Protein AF-Q6ZEH1-F1 (afdb_monomer)

Secondary structure (DSSP, 8-state):
-EEE---PPP-HHHHSTTSHHHHHHHHH-SGGGTTS-STT-HHHHHHHSS--HHHHHHHHHHHHHH-TT--GGG--EEES-----TT--S-----HHHHIIIIIHHHHTS--S-EEEESTHHHHHHHHTT-EEEEEESTTSBPPTT---SSEEEEEEE-TT-SSPEEEEEETTB-S---HHHHHHHHHHHHTT-

Radius of gyration: 17.32 Å; Cα contacts (8 Å, |Δi|>4): 267; chains: 1; bounding box: 39×35×44 Å

Organism: Synechocystis sp. (strain ATCC 27184 / PCC 6803 / Kazusa) (NCBI:txid1111708)

Solvent-accessible surface area (backbone atoms only — not comparable to full-atom values): 11365 Å² total; per-residue (Å²): 59,38,36,40,71,50,80,43,77,60,50,57,71,44,70,29,89,83,8,56,53,40,49,51,33,75,76,74,40,72,88,55,51,69,82,56,50,73,62,71,30,64,72,52,33,73,75,61,77,47,69,49,66,67,50,50,50,50,49,55,42,43,19,77,72,76,36,84,86,54,54,72,79,70,59,51,75,47,54,81,41,86,62,45,47,85,82,64,85,66,86,85,85,74,58,46,69,58,47,38,65,75,44,51,53,61,53,46,74,53,92,62,90,50,38,38,30,26,18,66,70,53,57,58,49,42,54,64,63,67,43,48,75,77,49,56,30,19,83,97,52,44,78,47,61,97,56,89,73,80,55,42,41,41,37,35,31,41,47,97,73,40,94,56,55,39,40,35,34,29,36,74,96,40,48,57,80,69,56,76,75,56,42,56,31,50,48,57,54,52,68,76,72,110

Nearest PDB structures (foldseek):
  3zgj-assembly1_A  TM=5.793E-01  e=3.099E-01  Streptomyces coelicolor A3(2)
  8esw-assembly1_S3  TM=3.851E-01  e=1.041E+00  Drosophila melanogaster
  3gfg-assembly6_L  TM=4.743E-01  e=2.541E+00  Bacillus subtilis subsp. subtilis str. 168
  7bwm-assembly1_A  TM=5.379E-01  e=3.726E+00  Mycoplasmoides pneumoniae M129
  3u3x-assembly3_M-2  TM=4.631E-01  e=7.513E+00  Sinorhizobium meliloti 1021

Foldseek 3Di:
DEEAADLAADDCCDPNCPHPPVVVCVVPHPVCVLVQFQQVHPSCCVVPVHGDPQLVLVQVLQCVQVHVPDDSSLDDYHHPPPDHDPPPPDDDDDQLVVCCVPPVLVVLPDDHPAAEYFDDVVVVSCVNVVWDWPAKEFDPGNDQPQDDDHFKMWIWTDDPSHPHIHIYIYGVVGRGDDDDRSSVSVNVVRVVVD

Mean predicted aligned error: 6.44 Å

Sequence (194 aa):
MVLGLNPGVGYPELQSRDGVWANRIRQTSFSKCFDRSPPGDQAWLKLHVKESPYWRSLMSFGQRCCGNNFEFSQILNFELYPWHSSALTSALNCPPSIIDLYVFQPLAEVQTRHIFAFGKPWDKVFQGLGLTEVRRYGDGFQPLPGVSTPGWTVVIFRSALMTVPIIVSWQQGYAGPPGKPRLQALRAIIENEG

pLDDT: mean 83.39, std 9.32, range [55.12, 96.06]

Structure (mmCIF, N/CA/C/O backbone):
data_AF-Q6ZEH1-F1
#
_entry.id   AF-Q6ZEH1-F1
#
loop_
_atom_site.group_PDB
_atom_site.id
_atom_site.type_symbol
_atom_site.label_atom_id
_atom_site.label_alt_id
_atom_site.label_comp_id
_atom_site.label_asym_id
_atom_site.label_entity_id
_atom_site.label_seq_id
_atom_site.pdbx_PDB_ins_code
_atom_site.Cartn_x
_atom_site.Cartn_y
_atom_site.Cartn_z
_atom_site.occupancy
_atom_site.B_iso_or_equiv
_atom_site.auth_seq_id
_atom_site.auth_comp_id
_atom_site.auth_asym_id
_atom_site.auth_atom_id
_atom_site.pdbx_PDB_model_num
ATOM 1 N N . MET A 1 1 ? 3.603 -5.747 4.780 1.00 81.12 1 MET A N 1
ATOM 2 C CA . MET A 1 1 ? 3.040 -5.750 3.415 1.00 81.12 1 MET A CA 1
ATOM 3 C C . MET A 1 1 ? 2.363 -4.414 3.132 1.00 81.12 1 MET A C 1
ATOM 5 O O . MET A 1 1 ? 1.780 -3.838 4.049 1.00 81.12 1 MET A O 1
ATOM 9 N N . VAL A 1 2 ? 2.463 -3.910 1.901 1.00 82.56 2 VAL A N 1
ATOM 10 C CA . VAL A 1 2 ? 1.825 -2.665 1.450 1.00 82.56 2 VAL A CA 1
ATOM 11 C C . VAL A 1 2 ? 0.997 -2.936 0.195 1.00 82.56 2 VAL A C 1
ATOM 13 O O . VAL A 1 2 ? 1.442 -3.640 -0.703 1.00 82.56 2 VAL A O 1
ATOM 16 N N . LEU A 1 3 ? -0.201 -2.368 0.140 1.00 79.81 3 LEU A N 1
ATOM 17 C CA . LEU A 1 3 ? -1.123 -2.431 -0.980 1.00 79.81 3 LEU A CA 1
ATOM 18 C C . LEU A 1 3 ? -1.252 -1.013 -1.554 1.00 79.81 3 LEU A C 1
ATOM 20 O O . LEU A 1 3 ? -1.775 -0.096 -0.914 1.00 79.81 3 LEU A O 1
ATOM 24 N N . GLY A 1 4 ? -0.671 -0.806 -2.731 1.00 74.50 4 GLY A N 1
ATOM 25 C CA . GLY A 1 4 ? -0.513 0.486 -3.385 1.00 74.50 4 GLY A CA 1
ATOM 26 C C . GLY A 1 4 ? -1.532 0.743 -4.492 1.00 74.50 4 GLY A C 1
ATOM 27 O O . GLY A 1 4 ? -2.106 -0.172 -5.079 1.00 74.50 4 GLY A O 1
ATOM 28 N N . LEU A 1 5 ? -1.726 2.022 -4.804 1.00 69.00 5 LEU A N 1
ATOM 29 C CA . LEU A 1 5 ? -2.461 2.491 -5.975 1.00 69.00 5 LEU A CA 1
ATOM 30 C C . LEU A 1 5 ? -1.465 3.235 -6.854 1.00 69.00 5 LEU A C 1
ATOM 32 O O . LEU A 1 5 ? -1.189 4.405 -6.600 1.00 69.00 5 LEU A O 1
ATOM 36 N N . ASN A 1 6 ? -0.869 2.565 -7.835 1.00 61.44 6 ASN A N 1
ATOM 37 C CA . ASN A 1 6 ? 0.137 3.199 -8.682 1.00 61.44 6 ASN A CA 1
ATOM 38 C C . ASN A 1 6 ? -0.297 3.255 -10.153 1.00 61.44 6 ASN A C 1
ATOM 40 O O . ASN A 1 6 ? 0.278 2.570 -10.996 1.00 61.44 6 ASN A O 1
ATOM 44 N N . PRO A 1 7 ? -1.264 4.116 -10.517 1.00 55.47 7 PRO A N 1
ATOM 45 C CA . PRO A 1 7 ? -1.402 4.539 -11.902 1.00 55.47 7 PRO A CA 1
ATOM 46 C C . PRO A 1 7 ? -0.264 5.524 -12.229 1.00 55.47 7 PRO A C 1
ATOM 48 O O . PRO A 1 7 ? -0.451 6.736 -12.296 1.00 55.47 7 PRO A O 1
ATOM 51 N N . GLY A 1 8 ? 0.957 5.004 -12.337 1.00 62.84 8 GLY A N 1
ATOM 52 C CA . GLY A 1 8 ? 2.117 5.740 -12.828 1.00 62.84 8 GLY A CA 1
ATOM 53 C C . GLY A 1 8 ? 2.147 5.828 -14.355 1.00 62.84 8 GLY A C 1
ATOM 54 O O . GLY A 1 8 ? 1.420 5.121 -15.056 1.00 62.84 8 GLY A O 1
ATOM 55 N N . VAL A 1 9 ? 3.025 6.687 -14.875 1.00 71.94 9 VAL A N 1
ATOM 56 C CA . VAL A 1 9 ? 3.433 6.642 -16.286 1.00 71.94 9 VAL A CA 1
ATOM 57 C C . VAL A 1 9 ? 4.318 5.419 -16.483 1.00 71.94 9 VAL A C 1
ATOM 59 O O . VAL A 1 9 ? 5.223 5.173 -15.684 1.00 71.94 9 VAL A O 1
ATOM 62 N N . GLY A 1 10 ? 4.035 4.653 -17.534 1.00 74.81 10 GLY A N 1
ATOM 63 C CA . GLY A 1 10 ? 4.844 3.498 -17.887 1.00 74.81 10 GLY A CA 1
ATOM 64 C C . GLY A 1 10 ? 6.118 3.966 -18.570 1.00 74.81 10 GLY A C 1
ATOM 65 O O . GLY A 1 10 ? 6.053 4.856 -19.415 1.00 74.81 10 GLY A O 1
ATOM 66 N N . TYR A 1 11 ? 7.256 3.369 -18.228 1.00 82.00 11 TYR A N 1
ATOM 67 C CA . TYR A 1 11 ? 8.545 3.662 -18.861 1.00 82.00 11 TYR A CA 1
ATOM 68 C C . TYR A 1 11 ? 8.963 2.461 -19.707 1.00 82.00 11 TYR A C 1
ATOM 70 O O . TYR A 1 11 ? 9.475 1.488 -19.143 1.00 82.00 11 TYR A O 1
ATOM 78 N N . PRO A 1 12 ? 8.715 2.463 -21.032 1.00 84.94 12 PRO A N 1
ATOM 79 C CA . PRO A 1 12 ? 8.980 1.309 -21.889 1.00 84.94 12 PRO A CA 1
ATOM 80 C C . PRO A 1 12 ? 10.423 0.798 -21.797 1.00 84.94 12 PRO A C 1
ATOM 82 O O . PRO A 1 12 ? 10.643 -0.413 -21.815 1.00 84.94 12 PRO A O 1
ATOM 85 N N . GLU A 1 13 ? 11.393 1.692 -21.615 1.00 87.75 13 GLU A N 1
ATOM 86 C CA . GLU A 1 13 ? 12.815 1.378 -21.445 1.00 87.75 13 GLU A CA 1
ATOM 87 C C . GLU A 1 13 ? 13.063 0.465 -20.235 1.00 87.75 13 GLU A C 1
ATOM 89 O O . GLU A 1 13 ? 13.964 -0.376 -20.247 1.00 87.75 13 GLU A O 1
ATOM 94 N N . LEU A 1 14 ? 12.245 0.601 -19.190 1.00 85.19 14 LEU A N 1
ATOM 95 C CA . LEU A 1 14 ? 12.343 -0.179 -17.959 1.00 85.19 14 LEU A CA 1
ATOM 96 C C . LEU A 1 14 ? 11.380 -1.374 -17.962 1.00 85.19 14 LEU A C 1
ATOM 98 O O . LEU A 1 14 ? 11.799 -2.499 -17.687 1.00 85.19 14 LEU A O 1
ATOM 102 N N . GLN A 1 15 ? 10.107 -1.124 -18.279 1.00 82.94 15 GLN A N 1
ATOM 103 C CA . GLN A 1 15 ? 8.960 -1.987 -17.972 1.00 82.94 15 GLN A CA 1
ATOM 104 C C . GLN A 1 15 ? 8.404 -2.774 -19.163 1.00 82.94 15 GLN A C 1
ATOM 106 O O . GLN A 1 15 ? 7.590 -3.672 -18.954 1.00 82.94 15 GLN A O 1
ATOM 111 N N . SER A 1 16 ? 8.787 -2.452 -20.404 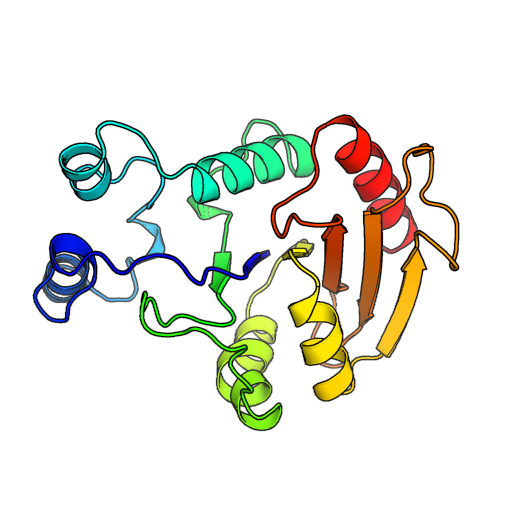1.00 85.00 16 SER A N 1
ATOM 112 C CA . SER A 1 16 ? 8.281 -3.201 -21.562 1.00 85.00 16 SER A CA 1
ATOM 113 C C . SER A 1 16 ? 8.754 -4.659 -21.537 1.00 85.00 16 SER A C 1
ATOM 115 O O . SER A 1 16 ? 9.686 -5.022 -20.815 1.00 85.00 16 SER A O 1
ATOM 117 N N . ARG A 1 17 ? 8.140 -5.504 -22.377 1.00 85.81 17 ARG A N 1
ATOM 118 C CA . ARG A 1 17 ? 8.521 -6.918 -22.543 1.00 85.81 17 ARG A CA 1
ATOM 119 C C . ARG A 1 17 ? 10.013 -7.106 -22.832 1.00 85.81 17 ARG A C 1
ATOM 121 O O . ARG A 1 17 ? 10.561 -8.145 -22.468 1.00 85.81 17 ARG A O 1
ATOM 128 N N . ASP A 1 18 ? 10.646 -6.111 -23.447 1.00 91.00 18 ASP A N 1
A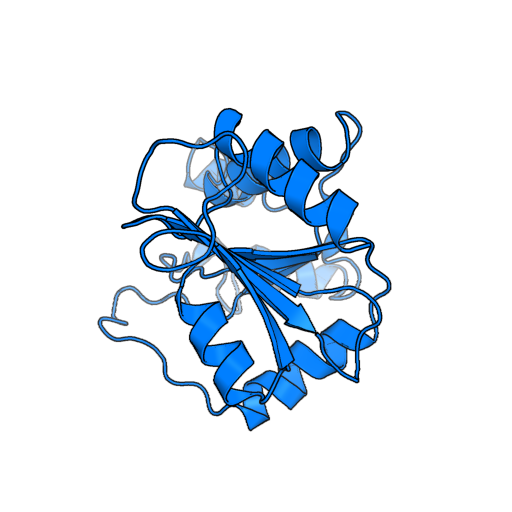TOM 129 C CA . ASP A 1 18 ? 12.068 -6.101 -23.797 1.00 91.00 18 ASP A CA 1
ATOM 130 C C . ASP A 1 18 ? 12.860 -5.013 -23.064 1.00 91.00 18 ASP A C 1
ATOM 132 O O . ASP A 1 18 ? 14.027 -4.767 -23.367 1.00 91.00 18 ASP A O 1
ATOM 136 N N . GLY A 1 19 ? 12.241 -4.400 -22.055 1.00 87.75 19 GLY A N 1
ATOM 137 C CA . GLY A 1 19 ? 12.853 -3.413 -21.184 1.00 87.75 19 GLY A CA 1
ATOM 138 C C . GLY A 1 19 ? 13.875 -4.024 -20.229 1.00 87.75 19 GLY A C 1
ATOM 139 O O . GLY A 1 19 ? 13.996 -5.246 -20.066 1.00 87.75 19 GLY A O 1
ATOM 140 N N . VAL A 1 20 ? 14.623 -3.148 -19.558 1.00 89.81 20 VAL A N 1
ATOM 141 C CA . VAL A 1 20 ? 15.725 -3.530 -18.665 1.00 89.81 20 VAL A CA 1
ATOM 142 C C . VAL A 1 20 ? 15.276 -4.525 -17.592 1.00 89.81 20 VAL A C 1
ATOM 144 O O . VAL A 1 20 ? 15.984 -5.498 -17.322 1.00 89.81 20 VAL A O 1
ATOM 147 N N . TRP A 1 21 ? 14.105 -4.330 -16.984 1.00 86.50 21 TRP A N 1
ATOM 148 C CA . TRP A 1 21 ? 13.642 -5.198 -15.901 1.00 86.50 21 TRP A CA 1
ATOM 149 C C . TRP A 1 21 ? 13.181 -6.566 -16.397 1.00 86.50 21 TRP A C 1
ATOM 151 O O . TRP A 1 21 ? 13.550 -7.576 -15.794 1.00 86.50 21 TRP A O 1
ATOM 161 N N . ALA A 1 22 ? 12.469 -6.624 -17.525 1.00 87.62 22 ALA A N 1
ATOM 162 C CA . ALA A 1 22 ? 12.076 -7.887 -18.144 1.00 87.62 22 ALA A CA 1
ATOM 163 C C . ALA A 1 22 ? 13.304 -8.715 -18.563 1.00 87.62 22 ALA A C 1
ATOM 165 O O . ALA A 1 22 ? 13.386 -9.906 -18.253 1.00 87.62 22 ALA A O 1
ATOM 166 N N . ASN A 1 23 ? 14.313 -8.080 -19.171 1.00 89.06 23 ASN A N 1
ATOM 167 C CA . ASN A 1 23 ? 15.578 -8.736 -19.518 1.00 89.06 23 ASN A CA 1
ATOM 168 C C . ASN A 1 23 ? 16.315 -9.281 -18.290 1.00 89.06 23 ASN A C 1
ATOM 170 O O . ASN A 1 23 ? 16.779 -10.420 -18.308 1.00 89.06 23 ASN A O 1
ATOM 174 N N . ARG A 1 24 ? 16.368 -8.519 -17.192 1.00 86.94 24 ARG A N 1
ATOM 175 C CA . ARG A 1 24 ? 16.969 -8.995 -15.936 1.00 86.94 24 ARG A CA 1
ATOM 176 C C . ARG A 1 24 ? 16.237 -10.211 -15.369 1.00 86.94 24 ARG A C 1
ATOM 178 O O . ARG A 1 24 ? 16.895 -11.124 -14.876 1.00 86.94 24 ARG A O 1
ATOM 185 N N . ILE A 1 25 ? 14.900 -10.247 -15.429 1.00 85.81 25 ILE A N 1
ATOM 186 C CA . ILE A 1 25 ? 14.113 -11.427 -15.021 1.00 85.81 25 ILE A CA 1
ATOM 187 C C . ILE A 1 25 ? 14.504 -12.638 -15.868 1.00 85.81 25 ILE A C 1
ATOM 189 O O . ILE A 1 25 ? 14.801 -13.681 -15.292 1.00 85.81 25 ILE A O 1
ATOM 193 N N . ARG A 1 26 ? 14.585 -12.482 -17.197 1.00 87.50 26 ARG A N 1
ATOM 194 C CA . ARG A 1 26 ? 15.000 -13.558 -18.113 1.00 87.50 26 ARG A CA 1
ATOM 195 C C . ARG A 1 26 ? 16.398 -14.105 -17.810 1.00 87.50 26 ARG A C 1
ATOM 197 O O . ARG A 1 26 ? 16.615 -15.301 -17.937 1.00 87.50 26 ARG A O 1
ATOM 204 N N . GLN A 1 27 ? 17.331 -13.244 -17.405 1.00 89.56 27 GLN A N 1
ATOM 205 C CA . GLN A 1 27 ? 18.724 -13.622 -17.137 1.00 89.56 27 GLN A CA 1
ATOM 206 C C . GLN A 1 27 ? 18.954 -14.255 -15.759 1.00 89.56 27 GLN A C 1
ATOM 208 O O . GLN A 1 27 ? 19.981 -14.895 -15.555 1.00 89.56 27 GLN A O 1
ATOM 213 N N . THR A 1 28 ? 18.055 -14.041 -14.796 1.00 85.69 28 THR A N 1
ATOM 214 C CA . THR A 1 28 ? 18.276 -14.453 -13.400 1.00 85.69 28 THR A CA 1
ATOM 215 C C . THR A 1 28 ? 17.241 -15.464 -12.924 1.00 85.69 28 THR A C 1
ATOM 217 O O . THR A 1 28 ? 17.591 -16.606 -12.657 1.00 85.69 28 THR A O 1
ATOM 220 N N . SER A 1 29 ? 15.992 -15.032 -12.766 1.00 80.69 29 SER A N 1
ATOM 221 C CA . SER A 1 29 ? 14.779 -15.801 -12.444 1.00 80.69 29 SER A CA 1
ATOM 222 C C . SER A 1 29 ? 13.706 -14.804 -11.995 1.00 80.69 29 SER A C 1
ATOM 224 O O . SER A 1 29 ? 14.034 -13.706 -11.543 1.00 80.69 29 SER A O 1
ATOM 226 N N . PHE A 1 30 ? 12.427 -15.172 -12.030 1.00 75.06 30 PHE A N 1
ATOM 227 C CA . PHE A 1 30 ? 11.384 -14.402 -11.345 1.00 75.06 30 PHE A CA 1
ATOM 228 C C . PHE A 1 30 ? 11.537 -14.439 -9.813 1.00 75.06 30 PHE A C 1
ATOM 230 O O . PHE A 1 30 ? 11.315 -13.428 -9.159 1.00 75.06 30 PHE A O 1
ATOM 237 N N . SER A 1 31 ? 12.014 -15.551 -9.239 1.00 73.75 31 SER A N 1
ATOM 238 C CA . SER A 1 31 ? 12.154 -15.726 -7.780 1.00 73.75 31 SER A CA 1
ATOM 239 C C . SER A 1 31 ? 13.145 -14.762 -7.119 1.00 73.75 31 SER A C 1
ATOM 241 O O . SER A 1 31 ? 13.046 -14.493 -5.928 1.00 73.75 31 SER A O 1
ATOM 243 N N . LYS A 1 32 ? 14.073 -14.189 -7.894 1.00 74.75 32 LYS A N 1
ATOM 244 C CA . LYS A 1 32 ? 15.028 -13.169 -7.432 1.00 74.75 32 LYS A CA 1
ATOM 245 C C . LYS A 1 32 ? 14.468 -11.747 -7.522 1.00 74.75 32 LYS A C 1
ATOM 247 O O . LYS A 1 32 ? 15.221 -10.798 -7.737 1.00 74.75 32 LYS A O 1
ATOM 252 N N . CYS A 1 33 ? 13.149 -11.573 -7.572 1.00 64.25 33 CYS A N 1
ATOM 253 C CA . CYS A 1 33 ? 12.538 -10.250 -7.720 1.00 64.25 33 CYS A CA 1
ATOM 254 C C . CYS A 1 33 ? 12.814 -9.358 -6.499 1.00 64.25 33 CYS A C 1
ATOM 256 O O . CYS A 1 33 ? 12.995 -8.159 -6.671 1.00 64.25 33 CYS A O 1
ATOM 258 N N . PHE A 1 34 ? 12.964 -9.946 -5.308 1.00 60.34 34 PHE A N 1
ATOM 259 C CA . PHE A 1 34 ? 13.298 -9.237 -4.067 1.00 60.34 34 PHE A CA 1
ATOM 260 C C . PHE A 1 34 ? 14.755 -8.762 -3.983 1.00 60.34 34 PHE A C 1
ATOM 262 O O . PHE A 1 34 ? 15.028 -7.767 -3.317 1.00 60.34 34 PHE A O 1
ATOM 269 N N . ASP A 1 35 ? 15.671 -9.393 -4.725 1.00 65.19 35 ASP A N 1
ATOM 270 C CA . ASP A 1 35 ? 17.071 -8.947 -4.842 1.00 65.19 35 ASP A CA 1
ATOM 271 C C . ASP A 1 35 ? 17.196 -7.649 -5.666 1.00 65.19 35 ASP A C 1
ATOM 273 O O . ASP A 1 35 ? 18.271 -7.061 -5.789 1.00 65.19 35 ASP A O 1
ATOM 277 N N . ARG A 1 36 ? 16.095 -7.209 -6.287 1.00 66.38 36 ARG A N 1
ATOM 278 C CA . ARG A 1 36 ? 16.020 -6.044 -7.167 1.00 66.38 36 ARG A CA 1
ATOM 279 C C . ARG A 1 36 ? 15.127 -5.000 -6.524 1.00 66.38 36 ARG A C 1
ATOM 281 O O . ARG A 1 36 ? 13.909 -5.041 -6.638 1.00 66.38 36 ARG A O 1
ATOM 288 N N . SER A 1 37 ? 15.759 -4.051 -5.852 1.00 60.62 37 SER A N 1
ATOM 289 C CA . SER A 1 37 ? 15.081 -2.936 -5.201 1.00 60.62 37 SER A CA 1
ATOM 290 C C . SER A 1 37 ? 14.833 -1.790 -6.192 1.00 60.62 37 SER A C 1
ATOM 292 O O . SER A 1 37 ? 15.801 -1.222 -6.704 1.00 60.62 37 SER A O 1
ATOM 294 N N . PRO A 1 38 ? 13.575 -1.388 -6.463 1.00 63.16 38 PRO A N 1
ATOM 295 C CA . PRO A 1 38 ? 13.273 -0.159 -7.190 1.00 63.16 38 PRO A CA 1
ATOM 296 C C . PRO A 1 38 ? 13.833 1.121 -6.537 1.00 63.16 38 PRO A C 1
ATOM 298 O O . PRO A 1 38 ? 14.306 1.988 -7.280 1.00 63.16 38 PRO A O 1
ATOM 301 N N . PRO A 1 39 ? 13.839 1.307 -5.195 1.00 61.09 39 PRO A N 1
ATOM 302 C CA . PRO A 1 39 ? 14.628 2.375 -4.597 1.00 61.09 39 PRO A CA 1
ATOM 303 C C . PRO A 1 39 ? 16.114 2.055 -4.771 1.00 61.09 39 PRO A C 1
ATOM 305 O O . PRO A 1 39 ? 16.628 1.082 -4.221 1.00 61.09 39 PRO A O 1
ATOM 308 N N . GLY A 1 40 ? 16.777 2.876 -5.585 1.00 63.81 40 GLY A N 1
ATOM 309 C CA . GLY A 1 40 ? 18.195 2.738 -5.914 1.00 63.81 40 GLY A CA 1
ATOM 310 C C . GLY A 1 40 ? 18.495 1.939 -7.185 1.00 63.81 40 GLY A C 1
ATOM 311 O O . GLY A 1 40 ? 19.672 1.741 -7.488 1.00 63.81 40 GLY A O 1
ATOM 312 N N . ASP A 1 41 ? 17.488 1.506 -7.958 1.00 79.50 41 ASP A N 1
ATOM 313 C CA . ASP A 1 41 ? 17.755 0.828 -9.231 1.00 79.50 41 ASP A CA 1
ATOM 314 C C . ASP A 1 41 ? 18.549 1.754 -10.161 1.00 79.50 41 ASP A C 1
ATOM 316 O O . ASP A 1 41 ? 18.094 2.832 -10.547 1.00 79.50 41 ASP A O 1
ATOM 320 N N . GLN A 1 42 ? 19.741 1.314 -10.557 1.00 83.94 42 GLN A N 1
ATOM 321 C CA . GLN A 1 42 ? 20.620 2.073 -11.442 1.00 83.94 42 GLN A CA 1
ATOM 322 C C . GLN A 1 42 ? 19.959 2.416 -12.782 1.00 83.94 42 GLN A C 1
ATOM 324 O O . GLN A 1 42 ? 20.240 3.467 -13.348 1.00 83.94 42 GLN A O 1
ATOM 329 N N . ALA A 1 43 ? 19.066 1.569 -13.298 1.00 86.31 43 ALA A N 1
ATOM 330 C CA . ALA A 1 43 ? 18.315 1.867 -14.516 1.00 86.31 43 ALA A CA 1
ATOM 331 C C . ALA A 1 43 ? 17.307 3.003 -14.297 1.00 86.31 43 ALA A C 1
ATOM 333 O O . ALA A 1 43 ? 17.190 3.883 -15.146 1.00 86.31 43 ALA A O 1
ATOM 334 N N . TRP A 1 44 ? 16.650 3.038 -13.134 1.00 85.38 44 TRP A N 1
ATOM 335 C CA . TRP A 1 44 ? 15.780 4.149 -12.753 1.00 85.38 44 TRP A CA 1
ATOM 336 C C . TRP A 1 44 ? 16.575 5.446 -12.578 1.00 85.38 44 TRP A C 1
ATOM 338 O O . TRP A 1 44 ? 16.200 6.484 -13.118 1.00 85.38 44 TRP A O 1
ATOM 348 N N . LEU A 1 45 ? 17.691 5.398 -11.844 1.00 86.06 45 LEU A N 1
ATOM 349 C CA . LEU A 1 45 ? 18.534 6.571 -11.592 1.00 86.06 45 LEU A CA 1
ATOM 350 C C . LEU A 1 45 ? 19.123 7.146 -12.881 1.00 86.06 45 LEU A C 1
ATOM 352 O O . LEU A 1 45 ? 19.166 8.363 -13.029 1.00 86.06 45 LEU A O 1
ATOM 356 N N . LYS A 1 46 ? 19.507 6.294 -13.837 1.00 87.75 46 LYS A N 1
ATOM 357 C CA . LYS A 1 46 ? 19.949 6.735 -15.167 1.00 87.75 46 LYS A CA 1
ATOM 358 C C . LYS A 1 46 ? 18.859 7.491 -15.928 1.00 87.75 46 LYS A C 1
ATOM 360 O O . LYS A 1 46 ? 19.178 8.452 -16.615 1.00 87.75 46 LYS A O 1
ATOM 365 N N . LEU A 1 47 ? 17.598 7.074 -15.799 1.00 86.06 47 LEU A N 1
ATOM 366 C CA . LEU A 1 47 ? 16.476 7.700 -16.501 1.00 86.06 47 LEU A CA 1
ATOM 367 C C . LEU A 1 47 ? 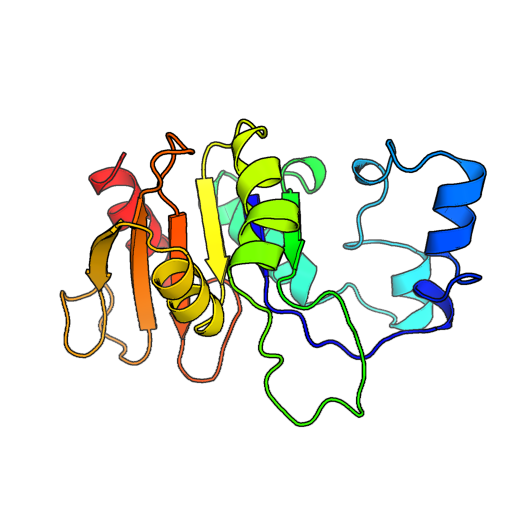15.976 8.980 -15.809 1.00 86.06 47 LEU A C 1
ATOM 369 O O . LEU A 1 47 ? 15.582 9.932 -16.475 1.00 86.06 47 LEU A O 1
ATOM 373 N N . HIS A 1 48 ? 15.986 9.017 -14.474 1.00 83.38 48 HIS A N 1
ATOM 374 C CA . HIS A 1 48 ? 15.303 10.059 -13.697 1.00 83.38 48 HIS A CA 1
ATOM 375 C C . HIS A 1 48 ? 16.214 10.943 -12.841 1.00 83.38 48 HIS A C 1
ATOM 377 O O . HIS A 1 48 ? 15.718 11.899 -12.243 1.00 83.38 48 HIS A O 1
ATOM 383 N N . VAL A 1 49 ? 17.510 10.629 -12.729 1.00 85.81 49 VAL A N 1
ATOM 384 C CA . VAL A 1 49 ? 18.529 11.342 -11.919 1.00 85.81 49 VAL A CA 1
ATOM 385 C C . VAL A 1 49 ? 18.262 11.315 -10.400 1.00 85.81 49 VAL A C 1
ATOM 387 O O . VAL A 1 49 ? 19.104 11.695 -9.593 1.00 85.81 49 VAL A O 1
ATOM 390 N N . LYS A 1 50 ? 17.098 10.820 -9.973 1.00 85.06 50 LYS A N 1
ATOM 391 C CA . LYS A 1 50 ? 16.668 10.725 -8.577 1.00 85.06 50 LYS A CA 1
ATOM 392 C C . LYS A 1 50 ? 15.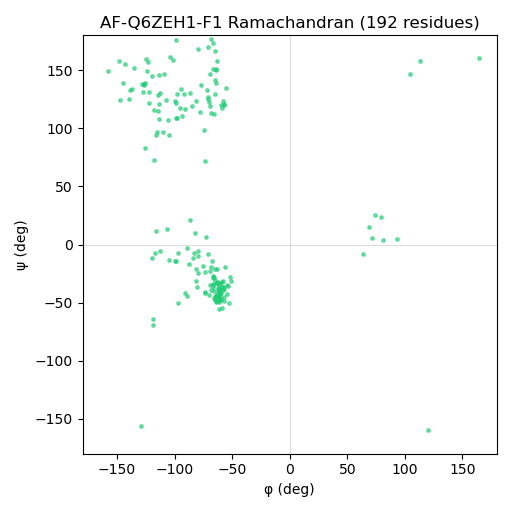886 9.445 -8.337 1.00 85.06 50 LYS A C 1
ATOM 394 O O . LYS A 1 50 ? 15.253 8.908 -9.244 1.00 85.06 50 LYS A O 1
ATOM 399 N N . GLU A 1 51 ? 15.873 8.989 -7.091 1.00 82.69 51 GLU A N 1
ATOM 400 C CA . GLU A 1 51 ? 15.103 7.808 -6.698 1.00 82.69 51 GLU A CA 1
ATOM 401 C C . GLU A 1 51 ? 13.594 8.016 -6.878 1.00 82.69 51 GLU A C 1
ATOM 403 O O . GLU A 1 51 ? 13.088 9.146 -6.823 1.00 82.69 51 GLU A O 1
ATOM 408 N N . SER A 1 52 ? 12.865 6.905 -6.992 1.00 81.25 52 SER A N 1
ATOM 409 C CA . SER A 1 52 ? 11.404 6.903 -7.013 1.00 81.25 52 SER A CA 1
ATOM 410 C C . SER A 1 52 ? 10.832 7.524 -5.726 1.00 81.25 52 SER A C 1
ATOM 412 O O . SER A 1 52 ? 11.041 6.982 -4.634 1.00 81.25 52 SER A O 1
ATOM 414 N N . PRO A 1 53 ? 10.081 8.642 -5.814 1.00 81.50 53 PRO A N 1
ATOM 415 C CA . PRO A 1 53 ? 9.466 9.271 -4.644 1.00 81.50 53 PRO A CA 1
ATOM 416 C C . PRO A 1 53 ? 8.484 8.347 -3.918 1.00 81.50 53 PRO A C 1
ATOM 418 O O . PRO A 1 53 ? 8.383 8.399 -2.693 1.00 81.50 53 PRO A O 1
ATOM 421 N N . TYR A 1 54 ? 7.793 7.486 -4.669 1.00 81.44 54 TYR A N 1
ATOM 422 C CA . TYR A 1 54 ? 6.864 6.496 -4.133 1.00 81.44 54 TYR A CA 1
ATOM 423 C C . TYR A 1 54 ? 7.582 5.516 -3.200 1.00 81.44 54 TYR A C 1
ATOM 425 O O . TYR A 1 54 ? 7.250 5.421 -2.017 1.00 81.44 54 TYR A O 1
ATOM 433 N N . TRP A 1 55 ? 8.638 4.869 -3.694 1.00 84.44 55 TRP A N 1
ATOM 434 C CA . TRP A 1 55 ? 9.407 3.909 -2.907 1.00 84.44 55 TRP A CA 1
ATOM 435 C C . TRP A 1 55 ? 10.152 4.556 -1.743 1.00 84.44 55 TRP A C 1
ATOM 437 O O . TRP A 1 55 ? 10.182 3.989 -0.652 1.00 84.44 55 TRP A O 1
ATOM 447 N N . ARG A 1 56 ? 10.667 5.780 -1.918 1.00 86.62 56 ARG A N 1
ATOM 448 C CA . ARG A 1 56 ? 11.252 6.551 -0.811 1.00 86.62 56 ARG A CA 1
ATOM 449 C C . ARG A 1 56 ? 10.234 6.809 0.299 1.00 86.62 56 ARG A C 1
ATOM 451 O O . ARG A 1 56 ? 10.568 6.697 1.477 1.00 86.62 56 ARG A O 1
ATOM 458 N N . SER A 1 57 ? 8.995 7.136 -0.066 1.00 87.56 57 SER A N 1
ATOM 459 C CA . SER A 1 57 ? 7.904 7.341 0.889 1.00 87.56 57 SER A CA 1
ATOM 460 C C . SER A 1 57 ? 7.576 6.055 1.654 1.00 87.56 57 SER A C 1
ATOM 462 O O . SER A 1 57 ? 7.477 6.094 2.882 1.00 87.56 57 SER A O 1
ATOM 464 N N . LEU A 1 58 ? 7.493 4.912 0.960 1.00 88.94 58 LEU A N 1
ATOM 465 C CA . LEU A 1 58 ? 7.262 3.602 1.581 1.00 88.94 58 LEU A CA 1
ATOM 466 C C . LEU A 1 58 ? 8.399 3.170 2.511 1.00 88.94 58 LEU A C 1
ATOM 468 O O . LEU A 1 58 ? 8.121 2.752 3.630 1.00 88.94 58 LEU A O 1
ATOM 472 N N . MET A 1 59 ? 9.659 3.329 2.097 1.00 88.94 59 MET A N 1
ATOM 473 C CA . MET A 1 59 ? 10.823 3.063 2.951 1.00 88.94 59 MET A CA 1
ATOM 474 C C . MET A 1 59 ? 10.817 3.946 4.190 1.00 88.94 59 MET A C 1
ATOM 476 O O . MET A 1 59 ? 10.942 3.458 5.310 1.00 88.94 59 MET A O 1
ATOM 480 N N . SER A 1 60 ? 10.587 5.246 3.997 1.00 89.94 60 SER A N 1
ATOM 481 C CA . SER A 1 60 ? 10.513 6.184 5.111 1.00 89.94 60 SER A CA 1
ATOM 482 C C . SER A 1 60 ? 9.370 5.818 6.059 1.00 89.94 60 SER A C 1
ATOM 484 O O . SER A 1 60 ? 9.526 5.938 7.266 1.00 89.94 60 SER A O 1
ATOM 486 N N . PHE A 1 61 ? 8.215 5.385 5.543 1.00 91.69 61 PHE A N 1
ATOM 487 C CA . PHE A 1 61 ? 7.108 4.886 6.360 1.00 91.69 61 PHE A CA 1
ATOM 488 C C . PHE A 1 61 ? 7.492 3.609 7.114 1.00 91.69 61 PHE A C 1
ATOM 490 O O . PHE A 1 61 ? 7.318 3.570 8.328 1.00 91.69 61 PHE A O 1
ATOM 497 N N . GLY A 1 62 ? 8.060 2.614 6.431 1.00 90.38 62 GLY A N 1
ATOM 498 C CA . GLY A 1 62 ? 8.497 1.351 7.022 1.00 90.38 62 GLY A CA 1
ATOM 499 C C . GLY A 1 62 ? 9.499 1.556 8.155 1.00 90.38 62 GLY A C 1
ATOM 500 O O . GLY A 1 62 ? 9.291 1.036 9.244 1.00 90.38 62 GLY A O 1
ATOM 501 N N . GLN A 1 63 ? 10.496 2.423 7.967 1.00 91.06 63 GLN A N 1
ATOM 502 C CA . GLN A 1 63 ? 11.480 2.751 9.004 1.00 91.06 63 GLN A CA 1
ATOM 503 C C . GLN A 1 63 ? 10.851 3.370 10.251 1.00 91.06 63 GLN A C 1
ATOM 505 O O . GLN A 1 63 ? 11.100 2.923 11.368 1.00 91.06 63 GLN A O 1
ATOM 510 N N . ARG A 1 64 ? 9.976 4.373 10.105 1.00 89.50 64 ARG A N 1
ATOM 511 C CA . ARG A 1 64 ? 9.307 4.935 11.292 1.00 89.50 64 ARG A CA 1
ATOM 512 C C . ARG A 1 64 ? 8.129 4.108 11.789 1.00 89.50 64 ARG A C 1
ATOM 514 O O . ARG A 1 64 ? 7.669 4.418 12.873 1.00 89.50 64 ARG A O 1
ATOM 521 N N . CYS A 1 65 ? 7.648 3.092 11.072 1.00 87.62 65 CYS A N 1
ATOM 522 C CA . CYS A 1 65 ? 6.615 2.168 11.555 1.00 87.62 65 CYS A CA 1
ATOM 523 C C . CYS A 1 65 ? 7.228 0.971 12.297 1.00 87.62 65 CYS A C 1
ATOM 525 O O . CYS A 1 65 ? 6.778 0.643 13.393 1.00 87.62 65 CYS A O 1
ATOM 527 N N . CYS A 1 66 ? 8.291 0.385 11.750 1.00 87.06 66 CYS A N 1
ATOM 528 C CA . CYS A 1 66 ? 8.877 -0.890 12.173 1.00 87.06 66 CYS A CA 1
ATOM 529 C C . CYS A 1 66 ? 10.283 -0.761 12.793 1.00 87.06 66 CYS A C 1
ATOM 531 O O . CYS A 1 66 ? 10.805 -1.749 13.297 1.00 87.06 66 CYS A O 1
ATOM 533 N N . GLY A 1 67 ? 10.889 0.433 12.784 1.00 86.62 67 GLY A N 1
ATOM 534 C CA . GLY A 1 67 ? 12.220 0.709 13.337 1.00 86.62 67 GLY A CA 1
ATOM 535 C C . GLY A 1 67 ? 13.261 1.068 12.270 1.00 86.62 67 GLY A C 1
ATOM 536 O O . GLY A 1 67 ? 13.118 0.734 11.098 1.00 86.62 67 GLY A O 1
ATOM 537 N N . ASN A 1 68 ? 14.336 1.752 12.672 1.00 86.50 68 ASN A N 1
ATOM 538 C CA . ASN A 1 68 ? 15.330 2.305 11.736 1.00 86.50 68 ASN A CA 1
ATOM 539 C C . ASN A 1 68 ? 16.106 1.246 10.932 1.00 86.50 68 ASN A C 1
ATOM 541 O O . ASN A 1 68 ? 16.613 1.567 9.863 1.00 86.50 68 ASN A O 1
ATOM 545 N N . ASN A 1 69 ? 16.150 -0.003 11.407 1.00 88.12 69 ASN A N 1
ATOM 546 C CA . ASN A 1 69 ? 16.779 -1.129 10.707 1.00 88.12 69 ASN A CA 1
ATOM 547 C C . ASN A 1 69 ? 15.856 -1.760 9.648 1.00 88.12 69 ASN A C 1
ATOM 549 O O . ASN A 1 69 ? 16.143 -2.847 9.165 1.00 88.12 69 ASN A O 1
ATOM 553 N N . PHE A 1 70 ? 14.718 -1.131 9.334 1.00 87.31 70 PHE A N 1
ATOM 554 C CA . PHE A 1 70 ? 13.789 -1.641 8.336 1.00 87.31 70 PHE A CA 1
ATOM 555 C C . PHE A 1 70 ? 14.377 -1.522 6.926 1.00 87.31 70 PHE A C 1
ATOM 557 O O . PHE A 1 70 ? 14.706 -0.425 6.462 1.00 87.31 70 PHE A O 1
ATOM 564 N N . GLU A 1 71 ? 14.468 -2.657 6.245 1.00 86.62 71 GLU A N 1
ATOM 565 C CA . GLU A 1 71 ? 15.069 -2.801 4.926 1.00 86.62 71 GLU A CA 1
ATOM 566 C C . GLU A 1 71 ? 14.025 -2.938 3.819 1.00 86.62 71 GLU A C 1
ATOM 568 O O . GLU A 1 71 ? 12.868 -3.301 4.033 1.00 86.62 71 GLU A O 1
ATOM 573 N N . PHE A 1 72 ? 14.466 -2.689 2.588 1.00 80.69 72 PHE A N 1
ATOM 574 C CA . PHE A 1 72 ? 13.617 -2.806 1.411 1.00 80.69 72 PHE A CA 1
ATOM 575 C C . PHE A 1 72 ? 13.055 -4.217 1.210 1.00 80.69 72 PHE A C 1
ATOM 577 O O . PHE A 1 72 ? 11.882 -4.373 0.881 1.00 80.69 72 PHE A O 1
ATOM 584 N N . SER A 1 73 ? 13.879 -5.237 1.454 1.00 81.06 73 SER A N 1
ATOM 585 C CA . SER A 1 73 ? 13.517 -6.659 1.373 1.00 81.06 73 SER A CA 1
ATOM 586 C C . SER A 1 73 ? 12.325 -7.027 2.267 1.00 81.06 73 SER A C 1
ATOM 588 O O . SER A 1 73 ? 11.661 -8.033 2.036 1.00 81.06 73 SER A O 1
ATOM 590 N N . GLN A 1 74 ? 12.014 -6.194 3.264 1.00 85.44 74 GLN A N 1
ATOM 591 C CA . GLN A 1 74 ? 10.892 -6.371 4.182 1.00 85.44 74 GLN A CA 1
ATOM 592 C C . GLN A 1 74 ? 9.590 -5.724 3.671 1.00 85.44 74 GLN A C 1
ATOM 594 O O . GLN A 1 74 ? 8.537 -5.853 4.307 1.00 85.44 74 GLN A O 1
ATOM 599 N N . ILE A 1 75 ? 9.626 -5.038 2.521 1.00 85.75 75 ILE A N 1
ATOM 600 C CA . ILE A 1 75 ? 8.446 -4.509 1.837 1.00 85.75 75 ILE A CA 1
ATOM 601 C C . ILE A 1 75 ? 8.0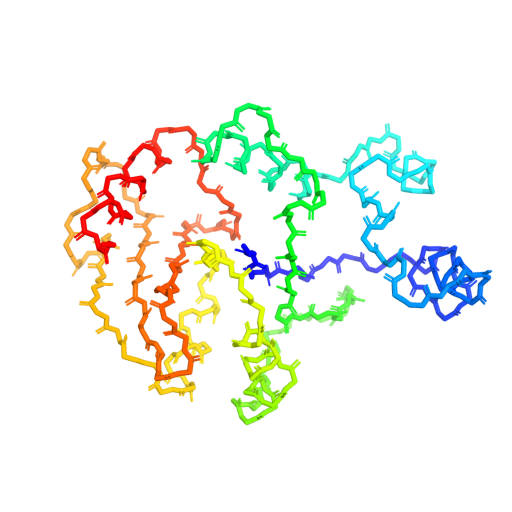36 -5.458 0.720 1.00 85.75 75 ILE A C 1
ATOM 603 O O . ILE A 1 75 ? 8.616 -5.487 -0.361 1.00 85.75 75 ILE A O 1
ATOM 607 N N . LEU A 1 76 ? 6.922 -6.141 0.945 1.00 84.19 76 LEU A N 1
ATOM 608 C CA . LEU A 1 76 ? 6.143 -6.735 -0.128 1.00 84.19 76 LEU A CA 1
ATOM 609 C C . LEU A 1 76 ? 5.050 -5.744 -0.549 1.00 84.19 76 LEU A C 1
ATOM 611 O O . LEU A 1 76 ? 4.151 -5.468 0.252 1.00 84.19 76 LEU A O 1
ATOM 615 N N . ASN A 1 77 ? 5.170 -5.179 -1.755 1.00 83.62 77 ASN A N 1
ATOM 616 C CA . ASN A 1 77 ? 4.235 -4.199 -2.314 1.00 83.62 77 ASN A CA 1
ATOM 617 C C . ASN A 1 77 ? 3.386 -4.819 -3.430 1.00 83.62 77 ASN A C 1
ATOM 619 O O . ASN A 1 77 ? 3.945 -5.303 -4.413 1.00 83.62 77 ASN A O 1
ATOM 623 N N . PHE A 1 78 ? 2.062 -4.742 -3.309 1.00 80.75 78 PHE A N 1
ATOM 624 C CA . PHE A 1 78 ? 1.123 -5.140 -4.359 1.00 80.75 78 PHE A CA 1
ATOM 625 C C . PHE A 1 78 ? 0.349 -3.937 -4.866 1.00 80.75 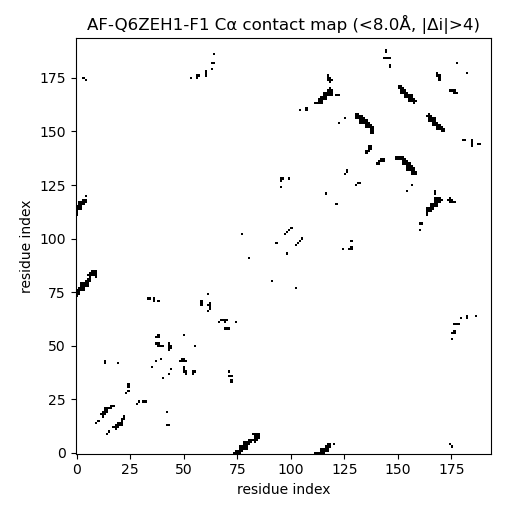78 PHE A C 1
ATOM 627 O O . PHE A 1 78 ? -0.239 -3.189 -4.089 1.00 80.75 78 PHE A O 1
ATOM 634 N N . GLU A 1 79 ? 0.325 -3.755 -6.179 1.00 78.06 79 GLU A N 1
ATOM 635 C CA . GLU A 1 79 ? -0.392 -2.654 -6.808 1.00 78.06 79 GLU A CA 1
ATOM 636 C C . GLU A 1 79 ? -1.761 -3.132 -7.295 1.00 78.06 79 GLU A C 1
ATOM 638 O O . GLU A 1 79 ? -1.854 -4.135 -7.998 1.00 78.06 79 GLU A O 1
ATOM 643 N N . LEU A 1 80 ? -2.828 -2.403 -6.949 1.00 74.06 80 LEU A N 1
ATOM 644 C CA . LEU A 1 80 ? -4.186 -2.730 -7.409 1.00 74.06 80 LEU A CA 1
ATOM 645 C C . LEU A 1 80 ? -4.324 -2.626 -8.935 1.00 74.06 80 LEU A C 1
ATOM 647 O O . LEU A 1 80 ? -5.090 -3.357 -9.557 1.00 74.06 80 LEU A O 1
ATOM 651 N N . TYR A 1 81 ? -3.586 -1.688 -9.529 1.00 73.06 81 TYR A N 1
ATOM 652 C CA . TYR A 1 81 ? -3.604 -1.387 -10.954 1.00 73.06 81 TYR A CA 1
ATOM 653 C C . TYR A 1 81 ? -2.176 -1.464 -11.498 1.00 73.06 81 TYR A C 1
ATOM 655 O O . TYR A 1 81 ? -1.524 -0.430 -11.615 1.00 73.06 81 TYR A O 1
ATOM 663 N N . PRO A 1 82 ? -1.673 -2.662 -11.841 1.00 61.22 82 PRO A N 1
ATOM 664 C CA . PRO A 1 82 ? -0.315 -2.830 -12.363 1.00 61.22 82 PRO A CA 1
ATOM 665 C C . PRO A 1 82 ? -0.150 -2.313 -13.807 1.00 61.22 82 PRO A C 1
ATOM 667 O O . PRO A 1 82 ? 0.886 -2.528 -14.435 1.00 61.22 82 PRO A O 1
ATOM 670 N N . TRP A 1 83 ? -1.172 -1.659 -14.371 1.00 64.62 83 TRP A N 1
ATOM 671 C CA . TRP A 1 83 ? -1.127 -1.068 -15.703 1.00 64.62 83 TRP A CA 1
ATOM 672 C C . TRP A 1 83 ? -0.765 0.407 -15.615 1.00 64.62 83 TRP A C 1
ATOM 674 O O . TRP A 1 83 ? -1.512 1.227 -15.082 1.00 64.62 83 TRP A O 1
ATOM 684 N N . HIS A 1 84 ? 0.366 0.748 -16.215 1.00 63.50 84 HIS A N 1
ATOM 685 C CA . HIS A 1 84 ? 0.795 2.124 -16.374 1.00 63.50 84 HIS A CA 1
ATOM 686 C C . HIS A 1 84 ? 0.431 2.612 -17.776 1.00 63.50 84 HIS A C 1
ATOM 688 O O . HIS A 1 84 ? 1.021 2.184 -18.767 1.00 63.50 84 HIS A O 1
ATOM 694 N N . SER A 1 85 ? -0.556 3.498 -17.878 1.00 59.50 85 SER A N 1
ATOM 695 C CA . SER A 1 85 ? -0.933 4.118 -19.148 1.00 59.50 85 SER A CA 1
ATOM 696 C C . SER A 1 85 ? -1.424 5.535 -18.905 1.00 59.50 85 SER A C 1
ATOM 698 O O . SER A 1 85 ? -2.372 5.752 -18.156 1.00 59.50 85 SER A O 1
ATOM 700 N N . SER A 1 86 ? -0.803 6.501 -19.579 1.00 59.62 86 SER A N 1
ATOM 701 C CA . SER A 1 86 ? -1.251 7.897 -19.583 1.00 59.62 86 SER A CA 1
ATOM 702 C C . SER A 1 86 ? -2.594 8.090 -20.297 1.00 59.62 86 SER A C 1
ATOM 704 O O . SER A 1 86 ? -3.220 9.133 -20.135 1.00 59.62 86 SER A O 1
ATOM 706 N N . ALA A 1 87 ? -3.053 7.093 -21.062 1.00 64.31 87 ALA A N 1
ATOM 707 C CA . ALA A 1 87 ? -4.362 7.095 -21.709 1.00 64.31 87 ALA A CA 1
ATOM 708 C C . ALA A 1 87 ? -5.493 6.617 -20.779 1.00 64.31 87 ALA A C 1
ATOM 710 O O . ALA A 1 87 ? -6.667 6.771 -21.115 1.00 64.31 87 ALA A O 1
ATOM 711 N N . LEU A 1 88 ? -5.170 6.039 -19.614 1.00 63.03 88 LEU A N 1
ATOM 712 C CA . LEU A 1 88 ? -6.172 5.687 -18.612 1.00 63.03 88 LEU A CA 1
ATOM 713 C C . LEU A 1 88 ? -6.652 6.956 -17.904 1.00 63.03 88 LEU A C 1
ATOM 715 O O . LEU A 1 88 ? -6.016 7.463 -16.985 1.00 63.03 88 LEU A O 1
ATOM 719 N N . THR A 1 89 ? -7.799 7.464 -18.342 1.00 63.75 89 THR A N 1
ATOM 720 C CA . THR A 1 89 ? -8.444 8.661 -17.780 1.00 63.75 89 THR A CA 1
ATOM 721 C C . THR A 1 89 ? -9.541 8.339 -16.766 1.00 63.75 89 THR A C 1
ATOM 723 O O . THR A 1 89 ? -10.066 9.241 -16.117 1.00 63.75 89 THR A O 1
ATOM 726 N N . SER A 1 90 ? -9.901 7.062 -16.616 1.00 64.94 90 SER A N 1
ATOM 727 C CA . SER A 1 90 ? -10.985 6.604 -15.746 1.00 64.94 90 SER A CA 1
ATOM 728 C C . SER A 1 90 ? -10.511 5.556 -14.742 1.00 64.94 90 SER A C 1
ATOM 730 O O . SER A 1 90 ? -9.466 4.924 -14.908 1.00 64.94 90 SER A O 1
ATOM 732 N N . ALA A 1 91 ? -11.284 5.391 -13.667 1.00 66.69 91 ALA A N 1
ATOM 733 C CA . ALA A 1 91 ? -11.023 4.359 -12.676 1.00 66.69 91 ALA A CA 1
ATOM 734 C C . ALA A 1 91 ? -11.199 2.971 -13.304 1.00 66.69 91 ALA A C 1
ATOM 736 O O . ALA A 1 91 ? -12.235 2.676 -13.899 1.00 66.69 91 ALA A O 1
ATOM 737 N N . LEU A 1 92 ? -10.202 2.107 -13.128 1.00 69.88 92 LEU A N 1
ATOM 738 C CA . LEU A 1 92 ? -10.311 0.704 -13.498 1.00 69.88 92 LEU A CA 1
ATOM 739 C C . LEU A 1 92 ? -11.266 0.003 -12.526 1.00 69.88 92 LEU A C 1
ATOM 741 O O . LEU A 1 92 ? -11.091 0.078 -11.312 1.00 69.88 92 LEU A O 1
ATOM 745 N N . ASN A 1 93 ? -12.274 -0.679 -13.064 1.00 73.19 93 ASN A N 1
ATOM 746 C CA . ASN A 1 93 ? -13.191 -1.493 -12.276 1.00 73.19 93 ASN A CA 1
ATOM 747 C C . ASN A 1 93 ? -12.846 -2.970 -12.489 1.00 73.19 93 ASN A C 1
ATOM 749 O O . ASN A 1 93 ? -13.256 -3.571 -13.481 1.00 73.19 93 ASN A O 1
ATOM 753 N N . CYS A 1 94 ? -12.031 -3.531 -11.596 1.00 74.75 94 CYS A N 1
ATOM 754 C CA . CYS A 1 94 ? -11.676 -4.946 -11.640 1.00 74.75 94 CYS A CA 1
ATOM 755 C C . CYS A 1 94 ? -12.734 -5.759 -10.875 1.00 74.75 94 CYS A C 1
ATOM 757 O O . CYS A 1 94 ? -13.049 -5.390 -9.739 1.00 74.75 94 CYS A O 1
ATOM 759 N N . PRO A 1 95 ? -13.291 -6.845 -11.449 1.00 83.88 95 PRO A N 1
ATOM 760 C CA . PRO A 1 95 ? -14.238 -7.694 -10.736 1.00 83.88 95 PRO A CA 1
ATOM 761 C C . PRO A 1 95 ? -13.641 -8.199 -9.412 1.00 83.88 95 PRO A C 1
ATOM 763 O O . PRO A 1 95 ? -12.502 -8.675 -9.419 1.00 83.88 95 PRO A O 1
ATOM 766 N N . PRO A 1 96 ? -14.386 -8.163 -8.289 1.00 84.44 96 P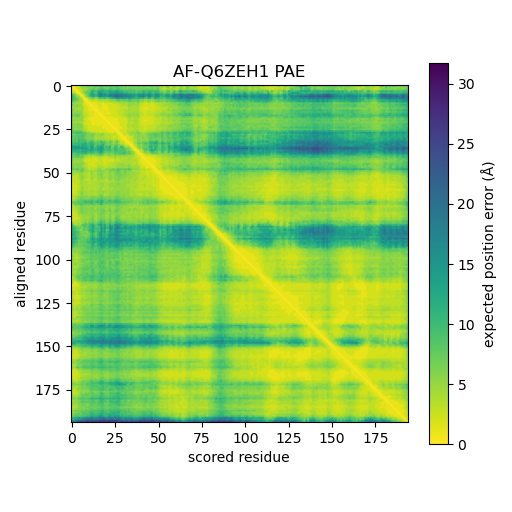RO A N 1
ATOM 767 C CA . PRO A 1 96 ? -13.874 -8.618 -6.998 1.00 84.44 96 PRO A CA 1
ATOM 768 C C . PRO A 1 96 ? -13.314 -10.043 -7.029 1.00 84.44 96 PRO A C 1
ATOM 770 O O . PRO A 1 96 ? -12.281 -10.292 -6.427 1.00 84.44 96 PRO A O 1
ATOM 773 N N . SER A 1 97 ? -13.912 -10.952 -7.806 1.00 86.94 97 SER A N 1
ATOM 774 C CA . SER A 1 97 ? -13.425 -12.331 -7.959 1.00 86.94 97 SER A CA 1
ATOM 775 C C . SER A 1 97 ? -12.020 -12.434 -8.564 1.00 86.94 97 SER A C 1
ATOM 777 O O . SER A 1 97 ? -11.267 -13.338 -8.214 1.00 86.94 97 SER A O 1
ATOM 779 N N . ILE A 1 98 ? -11.638 -11.508 -9.448 1.00 85.50 98 ILE A N 1
ATOM 780 C CA . ILE A 1 98 ? -10.289 -11.457 -10.030 1.00 85.50 98 ILE A CA 1
ATOM 781 C C . ILE A 1 98 ? -9.289 -10.956 -8.989 1.00 85.50 98 ILE A C 1
ATOM 783 O O . ILE A 1 98 ? -8.194 -11.503 -8.873 1.00 85.50 98 ILE A O 1
ATOM 787 N N . ILE A 1 99 ? -9.668 -9.938 -8.211 1.00 83.88 99 ILE A N 1
ATOM 788 C CA . ILE A 1 99 ? -8.836 -9.441 -7.109 1.00 83.88 99 ILE A CA 1
ATOM 789 C C . ILE A 1 99 ? -8.668 -10.535 -6.051 1.00 83.88 99 ILE A C 1
ATOM 791 O O . ILE A 1 99 ? -7.556 -10.737 -5.570 1.00 83.88 99 ILE A O 1
ATOM 795 N N . ASP A 1 100 ? -9.737 -11.260 -5.721 1.00 87.38 100 ASP A N 1
ATOM 796 C CA . ASP A 1 100 ? -9.686 -12.355 -4.757 1.00 87.38 100 ASP A CA 1
ATOM 797 C C . ASP A 1 100 ? -8.683 -13.429 -5.195 1.00 87.38 100 ASP A C 1
ATOM 799 O O . ASP A 1 100 ? -7.724 -13.714 -4.482 1.00 87.38 100 ASP A O 1
ATOM 803 N N . LEU A 1 101 ? -8.840 -13.940 -6.420 1.00 87.38 101 LEU A N 1
ATOM 804 C CA . LEU A 1 101 ? -8.030 -15.037 -6.944 1.00 87.38 101 LEU A CA 1
ATOM 805 C C . LEU A 1 101 ? -6.550 -14.673 -7.127 1.00 87.38 101 LEU A C 1
ATOM 807 O O . LEU A 1 101 ? -5.673 -15.455 -6.772 1.00 87.38 101 LEU A O 1
ATOM 811 N N . TYR A 1 102 ? -6.255 -13.511 -7.717 1.00 82.88 102 TYR A N 1
ATOM 812 C CA . TYR A 1 102 ? -4.888 -13.177 -8.143 1.00 82.88 102 TYR A CA 1
ATOM 813 C C . TYR A 1 102 ? -4.127 -12.272 -7.178 1.00 82.88 102 TYR A C 1
ATOM 815 O O . TYR A 1 102 ? -2.911 -12.134 -7.308 1.00 82.88 102 TYR A O 1
ATOM 823 N N . VAL A 1 103 ? -4.819 -11.639 -6.232 1.00 80.69 103 VAL A N 1
ATOM 824 C CA . VAL A 1 103 ? -4.193 -10.787 -5.220 1.00 80.69 103 VAL A CA 1
ATOM 825 C C . VAL A 1 103 ? -4.467 -11.371 -3.848 1.00 80.69 103 VAL A C 1
ATOM 827 O O . VAL A 1 103 ? -3.542 -11.799 -3.172 1.00 80.69 103 VAL A O 1
ATOM 830 N N . PHE A 1 104 ? -5.728 -11.430 -3.435 1.00 85.38 104 PHE A N 1
ATOM 831 C CA . PHE A 1 104 ? -6.074 -11.612 -2.032 1.00 85.38 104 PHE A CA 1
ATOM 832 C C . PHE A 1 104 ? -5.755 -13.004 -1.471 1.00 85.38 104 PHE A C 1
ATOM 834 O O . PHE A 1 104 ? -5.187 -13.099 -0.384 1.00 85.38 104 PHE A O 1
ATOM 841 N N . GLN A 1 105 ? -6.054 -14.070 -2.213 1.00 86.31 105 GLN A N 1
ATOM 842 C CA . GLN A 1 105 ? -5.705 -15.435 -1.821 1.00 86.31 105 GLN A CA 1
ATOM 843 C C . GLN A 1 105 ? -4.177 -15.633 -1.743 1.00 86.31 105 GLN A C 1
ATOM 845 O O . GLN A 1 105 ? -3.708 -16.040 -0.681 1.00 86.31 105 GLN A O 1
ATOM 850 N N . PRO A 1 106 ? -3.368 -15.233 -2.751 1.00 84.62 106 PRO A N 1
ATOM 851 C CA . PRO A 1 106 ? -1.907 -15.246 -2.626 1.00 84.62 106 PRO A CA 1
ATOM 852 C C . PRO A 1 106 ? -1.372 -14.428 -1.445 1.00 84.62 106 PRO A C 1
ATOM 854 O O . PRO A 1 106 ? -0.403 -14.826 -0.801 1.00 84.62 106 PRO A O 1
ATOM 857 N N . LEU A 1 107 ? -1.992 -13.282 -1.130 1.00 81.62 107 LEU A N 1
ATOM 858 C CA . LEU A 1 107 ? -1.597 -12.489 0.036 1.00 81.62 107 LEU A CA 1
ATOM 859 C C . LEU A 1 107 ? -1.763 -13.264 1.346 1.00 81.62 107 LEU A C 1
ATOM 861 O O . LEU A 1 107 ? -0.965 -13.066 2.261 1.00 81.62 107 LEU A O 1
ATOM 865 N N . ALA A 1 108 ? -2.786 -14.115 1.444 1.00 86.88 108 ALA A N 1
ATOM 866 C CA . ALA A 1 108 ? -3.088 -14.867 2.657 1.00 86.88 108 ALA A CA 1
ATOM 867 C C . ALA A 1 108 ? -2.041 -15.954 2.955 1.00 86.88 108 ALA A C 1
ATOM 869 O O . ALA A 1 108 ? -1.859 -16.330 4.110 1.00 86.88 108 ALA A O 1
ATOM 870 N N . GLU A 1 109 ? -1.305 -16.408 1.938 1.00 86.75 109 GLU A N 1
ATOM 871 C CA . GLU A 1 109 ? -0.211 -17.374 2.088 1.00 86.75 109 GLU A CA 1
ATOM 872 C C . GLU A 1 109 ? 1.062 -16.743 2.677 1.00 86.75 109 GLU A C 1
ATOM 874 O O . GLU A 1 109 ? 1.940 -17.445 3.186 1.00 86.75 109 GLU A O 1
ATOM 879 N N . VAL A 1 110 ? 1.183 -15.411 2.636 1.00 83.81 110 VAL A N 1
ATOM 880 C CA . VAL A 1 110 ? 2.379 -14.706 3.099 1.00 83.81 110 VAL A CA 1
ATOM 881 C C . VAL A 1 110 ? 2.251 -14.332 4.570 1.00 83.81 110 VAL A C 1
ATOM 883 O O . VAL A 1 110 ? 1.468 -13.462 4.956 1.00 83.81 110 VAL A O 1
ATOM 886 N N . GLN A 1 111 ? 3.124 -14.900 5.400 1.00 83.31 111 GLN A N 1
ATOM 887 C CA . GLN A 1 111 ? 3.265 -14.466 6.787 1.00 83.31 111 GLN A CA 1
ATOM 888 C C . GLN A 1 111 ? 3.809 -13.032 6.838 1.00 83.31 111 GLN A C 1
ATOM 890 O O . GLN A 1 111 ? 4.955 -12.755 6.481 1.00 83.31 111 GLN A O 1
ATOM 895 N N . THR A 1 112 ? 2.985 -12.091 7.296 1.00 85.50 112 THR A N 1
ATOM 896 C CA . THR A 1 112 ? 3.379 -10.692 7.481 1.00 85.50 112 THR A CA 1
ATOM 897 C C . THR A 1 112 ? 2.886 -10.173 8.821 1.00 85.50 112 THR A C 1
ATOM 899 O O . THR A 1 112 ? 1.873 -10.633 9.328 1.00 85.50 112 THR A O 1
ATOM 902 N N . ARG A 1 113 ? 3.593 -9.198 9.401 1.00 85.31 113 ARG A N 1
ATOM 903 C CA . ARG A 1 113 ? 3.206 -8.591 10.685 1.00 85.31 113 ARG A CA 1
ATOM 904 C C . ARG A 1 113 ? 2.129 -7.516 10.534 1.00 85.31 113 ARG A C 1
ATOM 906 O O . ARG A 1 113 ? 1.333 -7.308 11.440 1.00 85.31 113 ARG A O 1
ATOM 913 N N . HIS A 1 114 ? 2.131 -6.812 9.403 1.00 88.44 114 HIS A N 1
ATOM 914 C CA . HIS A 1 114 ? 1.233 -5.690 9.142 1.00 88.44 114 HIS A CA 1
ATOM 915 C C . HIS A 1 114 ? 0.841 -5.649 7.664 1.00 88.44 114 HIS A C 1
ATOM 917 O O . HIS A 1 114 ? 1.707 -5.810 6.794 1.00 88.44 114 HIS A O 1
ATOM 923 N N . ILE A 1 115 ? -0.432 -5.362 7.386 1.00 92.25 115 ILE A N 1
ATOM 924 C CA . ILE A 1 115 ? -0.951 -5.114 6.037 1.00 92.25 115 ILE A CA 1
ATOM 925 C C . ILE A 1 115 ? -1.498 -3.687 5.989 1.00 92.25 115 ILE A C 1
ATOM 927 O O . ILE A 1 115 ? -2.470 -3.362 6.668 1.00 92.25 115 ILE A O 1
ATOM 931 N N . PHE A 1 116 ? -0.872 -2.838 5.175 1.00 93.44 116 PHE A N 1
ATOM 932 C CA . PHE A 1 116 ? -1.318 -1.464 4.951 1.00 93.44 116 PHE A CA 1
ATOM 933 C C . PHE A 1 116 ? -1.807 -1.286 3.525 1.00 93.44 116 PHE A C 1
ATOM 935 O O . PHE A 1 116 ? -1.074 -1.601 2.598 1.00 93.44 116 PHE A O 1
ATOM 942 N N . ALA A 1 117 ? -2.988 -0.711 3.342 1.00 92.88 117 ALA A N 1
ATOM 943 C CA . ALA A 1 117 ? -3.513 -0.337 2.041 1.00 92.88 117 ALA A CA 1
ATOM 944 C C . ALA A 1 117 ? -3.646 1.183 1.949 1.00 92.88 117 ALA A C 1
ATOM 946 O O . ALA A 1 117 ? -4.420 1.797 2.686 1.00 92.88 117 ALA A O 1
ATOM 947 N N . PHE A 1 118 ? -2.871 1.815 1.068 1.00 91.31 118 PHE A N 1
ATOM 948 C CA . PHE A 1 118 ? -2.867 3.272 0.958 1.00 91.31 118 PHE A CA 1
ATOM 949 C C . PHE A 1 118 ? -3.727 3.751 -0.207 1.00 91.31 118 PHE A C 1
ATOM 951 O O . PHE A 1 118 ? -3.514 3.381 -1.360 1.00 91.31 118 PHE A O 1
ATOM 958 N N . GLY A 1 119 ? -4.692 4.610 0.122 1.00 89.25 119 GLY A N 1
ATOM 959 C CA . GLY A 1 119 ? -5.600 5.250 -0.819 1.00 89.25 119 GLY A CA 1
ATOM 960 C C . GLY A 1 119 ? -7.020 4.672 -0.844 1.00 89.25 119 GLY A C 1
ATOM 961 O O . GLY A 1 119 ? -7.253 3.481 -0.656 1.00 89.25 119 GLY A O 1
ATOM 962 N N . LYS A 1 120 ? -7.986 5.564 -1.097 1.00 89.00 120 LYS A N 1
ATOM 963 C CA . LYS A 1 120 ? -9.431 5.313 -0.968 1.00 89.00 120 LYS A CA 1
ATOM 964 C C . LYS A 1 120 ? -9.970 4.136 -1.802 1.00 89.00 120 LYS A C 1
ATOM 966 O O . LYS A 1 120 ? -10.847 3.443 -1.299 1.00 89.00 120 LYS A O 1
ATOM 971 N N . PRO A 1 121 ? -9.510 3.875 -3.042 1.00 87.75 121 PRO A N 1
ATOM 972 C CA . PRO A 1 121 ? -9.967 2.715 -3.811 1.00 87.75 121 PRO A CA 1
ATOM 973 C C . PRO A 1 121 ? -9.899 1.364 -3.087 1.00 87.75 121 PRO A C 1
ATOM 975 O O . PRO A 1 121 ? -10.784 0.542 -3.306 1.00 87.75 121 PRO A O 1
ATOM 978 N N . TRP A 1 122 ? -8.935 1.153 -2.185 1.00 89.50 122 TRP A N 1
ATOM 979 C CA . TRP A 1 122 ? -8.849 -0.089 -1.411 1.00 89.50 122 TRP A CA 1
ATOM 980 C C . TRP A 1 122 ? -10.046 -0.317 -0.479 1.00 89.50 122 TRP A C 1
ATOM 982 O O . TRP A 1 122 ? -10.468 -1.456 -0.328 1.00 89.50 122 TRP A O 1
ATOM 992 N N . ASP A 1 123 ? -10.645 0.745 0.075 1.00 92.25 123 ASP A N 1
ATOM 993 C CA . ASP A 1 123 ? -11.867 0.657 0.897 1.00 92.25 123 ASP A CA 1
ATOM 994 C C . ASP A 1 123 ? -13.001 -0.013 0.105 1.00 92.25 123 ASP A C 1
ATOM 996 O O . ASP A 1 123 ? -13.594 -0.997 0.537 1.00 92.25 123 ASP A O 1
ATOM 1000 N N . LYS A 1 124 ? -13.221 0.451 -1.133 1.00 88.88 124 LYS A N 1
ATOM 1001 C CA . LYS A 1 124 ? -14.236 -0.121 -2.029 1.00 88.88 124 LYS A CA 1
ATOM 1002 C C . LYS A 1 124 ? -13.917 -1.556 -2.434 1.00 88.88 124 LYS A C 1
ATOM 1004 O O . LYS A 1 124 ? -14.827 -2.372 -2.525 1.00 88.88 124 LYS A O 1
ATOM 1009 N N . VAL A 1 125 ? -12.644 -1.855 -2.695 1.00 89.31 125 VAL A N 1
ATOM 1010 C CA . VAL A 1 125 ? -12.206 -3.211 -3.053 1.00 89.31 125 VAL A CA 1
ATOM 1011 C C . VAL A 1 125 ? -12.501 -4.184 -1.919 1.00 89.31 125 VAL A C 1
ATOM 1013 O O . VAL A 1 125 ? -13.121 -5.213 -2.158 1.00 89.31 125 VAL A O 1
ATOM 1016 N N . PHE A 1 126 ? -12.124 -3.852 -0.684 1.00 92.12 126 PHE A N 1
ATOM 1017 C CA . PHE A 1 126 ? -12.336 -4.744 0.456 1.00 92.12 126 PHE A CA 1
ATOM 1018 C C . PHE A 1 126 ? -13.807 -4.903 0.833 1.00 92.12 126 PHE A C 1
ATOM 1020 O O . PHE A 1 126 ? -14.222 -6.010 1.167 1.00 92.12 126 PHE A O 1
ATOM 1027 N N . GLN A 1 127 ? -14.615 -3.851 0.687 1.00 91.38 127 GLN A N 1
ATOM 1028 C CA . GLN A 1 127 ? -16.072 -3.971 0.784 1.00 91.38 127 GLN A CA 1
ATOM 1029 C C . GLN A 1 127 ? -16.638 -4.906 -0.295 1.00 91.38 127 GLN A C 1
ATOM 1031 O O . GLN A 1 127 ? -17.453 -5.771 0.008 1.00 91.38 127 GLN A O 1
ATOM 1036 N N . GLY A 1 128 ? -16.182 -4.775 -1.546 1.00 89.19 128 GLY A N 1
ATOM 1037 C CA . GLY A 1 128 ? -16.607 -5.635 -2.656 1.00 89.19 128 GLY A CA 1
ATOM 1038 C C . GLY A 1 128 ? -16.166 -7.096 -2.517 1.00 89.19 128 GLY A C 1
ATOM 1039 O O . GLY A 1 128 ? -16.838 -7.986 -3.029 1.00 89.19 128 GLY A O 1
ATOM 1040 N N . LEU A 1 129 ? -15.067 -7.342 -1.802 1.00 89.88 129 LEU A N 1
ATOM 1041 C CA . LEU A 1 129 ? -14.600 -8.672 -1.404 1.00 89.88 129 LEU A CA 1
ATOM 1042 C C . LEU A 1 129 ? -15.345 -9.230 -0.176 1.00 89.88 129 LEU A C 1
ATOM 1044 O O . LEU A 1 129 ? -15.120 -10.374 0.204 1.00 89.88 129 LEU A O 1
ATOM 1048 N N . GLY A 1 130 ? -16.225 -8.444 0.455 1.00 91.25 130 GLY A N 1
ATOM 1049 C CA . GLY A 1 130 ? -17.009 -8.878 1.611 1.00 91.25 130 GLY A CA 1
ATOM 1050 C C . GLY A 1 130 ? -16.211 -8.985 2.912 1.00 91.25 130 GLY A C 1
ATOM 1051 O O . GLY A 1 130 ? -16.594 -9.752 3.793 1.00 91.25 130 GLY A O 1
ATOM 1052 N N . LEU A 1 131 ? -15.105 -8.245 3.053 1.00 94.06 131 LEU A N 1
ATOM 1053 C CA . LEU A 1 131 ? -14.355 -8.217 4.310 1.00 94.06 131 LEU A CA 1
ATOM 1054 C C . LEU A 1 131 ? -15.155 -7.507 5.405 1.00 94.06 131 LEU A C 1
ATOM 1056 O O . LEU A 1 131 ? -15.856 -6.523 5.159 1.00 94.06 131 LEU A O 1
ATOM 1060 N N . THR A 1 132 ? -14.978 -7.961 6.644 1.00 95.50 132 THR A N 1
ATOM 1061 C CA . THR A 1 132 ? -15.645 -7.366 7.802 1.00 95.50 132 THR A CA 1
ATOM 1062 C C . THR A 1 132 ? -14.934 -6.084 8.208 1.00 95.50 132 THR A C 1
ATOM 1064 O O . THR A 1 132 ? -13.794 -6.123 8.675 1.00 95.50 132 THR A O 1
ATOM 1067 N N . GLU A 1 133 ? -15.607 -4.944 8.071 1.00 96.06 133 GLU A N 1
ATOM 1068 C CA . GLU A 1 133 ? -15.158 -3.689 8.673 1.00 96.06 133 GLU A CA 1
ATOM 1069 C C . GLU A 1 133 ? -15.292 -3.775 10.198 1.00 96.06 133 GLU A C 1
ATOM 1071 O O . GLU A 1 133 ? -16.383 -3.964 10.731 1.00 96.06 133 GLU A O 1
ATOM 1076 N N . VAL A 1 134 ? -14.171 -3.649 10.905 1.00 94.56 134 VAL A N 1
ATOM 1077 C CA . VAL A 1 134 ? -14.115 -3.692 12.373 1.00 94.56 134 VAL A CA 1
ATOM 1078 C C . VAL A 1 134 ? -14.259 -2.295 12.956 1.00 94.56 134 VAL A C 1
ATOM 1080 O O . VAL A 1 134 ? -14.936 -2.094 13.965 1.00 94.56 134 VAL A O 1
ATOM 1083 N N . ARG A 1 135 ? -13.588 -1.319 12.337 1.00 94.44 135 ARG A N 1
ATOM 1084 C CA . ARG A 1 135 ? -13.561 0.054 12.831 1.00 94.44 135 ARG A CA 1
ATOM 1085 C C . ARG A 1 135 ? -13.222 1.046 11.730 1.00 94.44 135 ARG A C 1
ATOM 1087 O O . ARG A 1 135 ? -12.439 0.746 10.828 1.00 94.44 135 ARG A O 1
ATOM 1094 N N . ARG A 1 136 ? -13.756 2.260 11.866 1.00 95.12 136 ARG A N 1
ATOM 1095 C CA . ARG A 1 136 ? -13.489 3.394 10.984 1.00 95.12 136 ARG A CA 1
ATOM 1096 C C . ARG A 1 136 ? -13.277 4.671 11.782 1.00 95.12 136 ARG A C 1
ATOM 1098 O O . ARG A 1 136 ? -14.051 4.994 12.683 1.00 95.12 136 ARG A O 1
ATOM 1105 N N . TYR A 1 137 ? -12.232 5.394 11.406 1.00 93.69 137 TYR A N 1
ATOM 1106 C CA . TYR A 1 137 ? -11.810 6.648 12.007 1.00 93.69 137 TYR A CA 1
ATOM 1107 C C . TYR A 1 137 ? -11.731 7.763 10.968 1.00 93.69 137 TYR A C 1
ATOM 1109 O O . TYR A 1 137 ? -11.368 7.510 9.818 1.00 93.69 137 TYR A O 1
ATOM 1117 N N . GLY A 1 138 ? -11.976 9.000 11.392 1.00 91.50 138 GLY A N 1
ATOM 1118 C CA . GLY A 1 138 ? -11.879 10.202 10.566 1.00 91.50 138 GLY A CA 1
ATOM 1119 C C . GLY A 1 138 ? -13.200 10.958 10.468 1.00 91.50 138 GLY A C 1
ATOM 1120 O O . GLY A 1 138 ? -14.085 10.799 11.308 1.00 91.50 138 GLY A O 1
ATOM 1121 N N . ASP A 1 139 ? -13.321 11.794 9.439 1.00 84.94 139 ASP A N 1
ATOM 1122 C CA . ASP A 1 139 ? -14.456 12.705 9.263 1.00 84.94 139 ASP A CA 1
ATOM 1123 C C . ASP A 1 139 ? -15.796 11.948 9.224 1.00 84.94 139 ASP A C 1
ATOM 1125 O O . ASP A 1 139 ? -16.015 11.094 8.365 1.00 84.94 139 ASP A O 1
ATOM 1129 N N . GLY A 1 140 ? -16.694 12.268 10.160 1.00 85.25 140 GLY A N 1
ATOM 1130 C CA . GLY A 1 140 ? -18.007 11.623 10.286 1.00 85.25 140 GLY A CA 1
ATOM 1131 C C . GLY A 1 140 ? -18.007 10.266 11.002 1.00 85.25 140 GLY A C 1
ATOM 1132 O O . GLY A 1 140 ? -19.060 9.643 11.097 1.00 85.25 140 GLY A O 1
ATOM 1133 N N . PHE A 1 141 ? -16.861 9.817 11.524 1.00 90.38 141 PHE A N 1
ATOM 1134 C CA . PHE A 1 141 ? -16.712 8.559 12.262 1.00 90.38 141 PHE A CA 1
ATOM 1135 C C . PHE A 1 141 ? -16.003 8.791 13.604 1.00 90.38 141 PHE A C 1
ATOM 1137 O O . PHE A 1 141 ? -16.047 9.889 14.162 1.00 90.38 141 PHE A O 1
ATOM 1144 N N . GLN A 1 142 ? -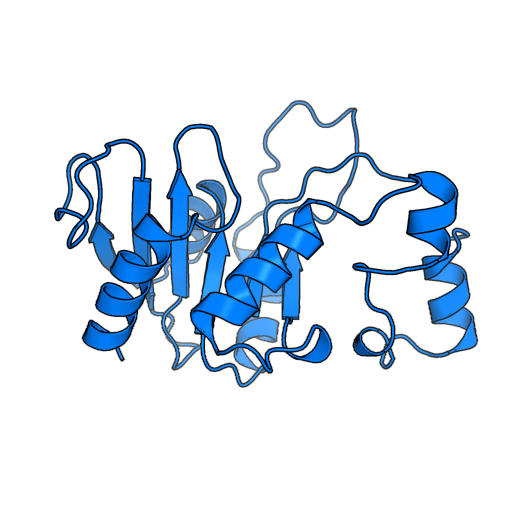15.361 7.757 14.158 1.00 89.94 142 GLN A N 1
ATOM 1145 C CA . GLN A 1 142 ? -14.594 7.907 15.389 1.00 89.94 142 GLN A CA 1
ATOM 1146 C C . GLN A 1 142 ? -13.403 8.856 15.172 1.00 89.94 142 GLN A C 1
ATOM 1148 O O . GLN A 1 142 ? -12.731 8.784 14.138 1.00 89.94 142 GLN A O 1
ATOM 1153 N N . PRO A 1 143 ? -13.102 9.745 16.130 1.00 89.00 143 PRO A N 1
ATOM 1154 C CA . PRO A 1 143 ? -11.984 10.664 15.992 1.00 89.00 143 PRO A CA 1
ATOM 1155 C C . PRO A 1 143 ? -10.655 9.904 15.954 1.00 89.00 143 PRO A C 1
ATOM 1157 O O . PRO A 1 143 ? -10.449 8.931 16.680 1.00 89.00 143 PRO A O 1
ATOM 1160 N N . LEU A 1 144 ? -9.731 10.374 15.116 1.00 88.06 144 LEU A N 1
ATOM 1161 C CA . LEU A 1 144 ? -8.369 9.850 15.070 1.00 88.06 144 LEU A CA 1
ATOM 1162 C C . LEU A 1 144 ? -7.610 10.273 16.342 1.00 88.06 144 LEU A C 1
ATOM 1164 O O . LEU A 1 144 ? -7.534 11.474 16.622 1.00 88.06 144 LEU A O 1
ATOM 1168 N N . PRO A 1 145 ? -7.016 9.336 17.107 1.00 82.88 145 PRO A N 1
ATOM 1169 C CA . PRO A 1 145 ? -6.312 9.670 18.342 1.00 82.88 145 PRO A CA 1
ATOM 1170 C C . PRO A 1 145 ? -5.177 10.671 18.099 1.00 82.88 145 PRO A C 1
ATOM 1172 O O . PRO A 1 145 ? -4.287 10.422 17.291 1.00 82.88 145 PRO A O 1
ATOM 1175 N N . GLY A 1 146 ? -5.194 11.809 18.794 1.00 81.88 146 GLY A N 1
ATOM 1176 C CA . GLY A 1 146 ? -4.117 12.801 18.716 1.00 81.88 146 GLY A CA 1
ATOM 1177 C C . GLY A 1 146 ? -3.999 13.546 17.378 1.00 81.88 146 GLY A C 1
ATOM 1178 O O . GLY A 1 146 ? -2.976 14.188 17.142 1.00 81.88 146 GLY A O 1
ATOM 1179 N N . VAL A 1 147 ? -5.012 13.491 16.501 1.00 82.75 147 VAL A N 1
ATOM 1180 C CA . VAL A 1 147 ? -5.023 14.241 15.233 1.00 82.75 147 VAL A CA 1
ATOM 1181 C C . VAL A 1 147 ? -6.235 15.160 15.150 1.00 82.75 147 VAL A C 1
ATOM 1183 O O . VAL A 1 147 ? -7.372 14.708 15.178 1.00 82.75 147 VAL A O 1
ATOM 1186 N N . SER A 1 148 ? -5.974 16.460 14.992 1.00 73.06 148 SER A N 1
ATOM 1187 C CA . SER A 1 148 ? -6.997 17.505 14.854 1.00 73.06 148 SER A CA 1
ATOM 1188 C C . SER A 1 148 ? -7.270 17.924 13.407 1.00 73.06 148 SER A C 1
ATOM 1190 O O . SER A 1 148 ? -8.257 18.603 13.139 1.00 73.06 148 SER A O 1
ATOM 1192 N N . THR A 1 149 ? -6.399 17.560 12.460 1.00 71.12 149 THR A N 1
ATOM 1193 C CA . THR A 1 149 ? -6.549 17.969 11.057 1.00 71.12 149 THR A CA 1
ATOM 1194 C C . THR A 1 149 ? -7.541 17.057 10.328 1.00 71.12 149 THR A C 1
ATOM 1196 O O . THR A 1 149 ? -7.275 15.851 10.262 1.00 71.12 149 THR A O 1
ATOM 1199 N N . PRO A 1 150 ? -8.612 17.609 9.722 1.00 80.88 150 PRO A N 1
ATOM 1200 C CA . PRO A 1 150 ? -9.588 16.830 8.960 1.00 80.88 150 PRO A CA 1
ATOM 1201 C C . PRO A 1 150 ? -8.975 16.229 7.684 1.00 80.88 150 PRO A C 1
ATOM 1203 O O . PRO A 1 150 ? -7.826 16.510 7.315 1.00 80.88 150 PRO A O 1
ATOM 1206 N N . GLY A 1 151 ? -9.743 15.386 6.993 1.00 86.88 151 GLY A N 1
ATOM 1207 C CA . GLY A 1 151 ? -9.361 14.832 5.695 1.00 86.88 151 GLY A CA 1
ATOM 1208 C C . GLY A 1 151 ? -8.371 13.670 5.769 1.00 86.88 151 GLY A C 1
ATOM 1209 O O . GLY A 1 151 ? -7.642 13.430 4.804 1.00 86.88 151 GLY A O 1
ATOM 1210 N N . TRP A 1 152 ? -8.316 12.957 6.898 1.00 92.25 152 TRP A N 1
ATOM 1211 C CA . TRP A 1 152 ? -7.631 11.668 7.032 1.00 92.25 152 TRP A CA 1
ATOM 1212 C C . TRP A 1 152 ? -8.631 10.613 7.503 1.00 92.25 152 TRP A C 1
ATOM 1214 O O . TRP A 1 152 ? -9.371 10.836 8.458 1.00 92.25 152 TRP A O 1
ATOM 1224 N N . THR A 1 153 ? -8.654 9.468 6.827 1.00 93.56 153 THR A N 1
ATOM 1225 C CA . THR A 1 153 ? -9.512 8.337 7.182 1.00 93.56 153 THR A CA 1
ATOM 1226 C C . THR A 1 153 ? -8.663 7.088 7.342 1.00 93.56 153 THR A C 1
ATOM 1228 O O . THR A 1 153 ? -7.749 6.847 6.546 1.00 93.56 153 THR A O 1
ATOM 1231 N N . VAL A 1 154 ? -8.986 6.298 8.365 1.00 94.62 154 VAL A N 1
ATOM 1232 C CA . VAL A 1 154 ? -8.412 4.972 8.607 1.00 94.62 154 VAL A CA 1
ATOM 1233 C C . VAL A 1 154 ? -9.552 3.978 8.781 1.00 94.62 154 VAL A C 1
ATOM 1235 O O . VAL A 1 154 ? -10.478 4.236 9.546 1.00 94.62 154 VAL A O 1
ATOM 1238 N N . VAL A 1 155 ? -9.487 2.849 8.085 1.00 95.44 155 VAL A N 1
ATOM 1239 C CA . VAL A 1 155 ? -10.462 1.757 8.175 1.00 95.44 155 VAL A CA 1
ATOM 1240 C C . VAL A 1 155 ? -9.717 0.467 8.458 1.00 95.44 155 VAL A C 1
ATOM 1242 O O . VAL A 1 155 ? -8.660 0.220 7.877 1.00 95.44 155 VAL A O 1
ATOM 1245 N N . ILE A 1 156 ? -10.268 -0.351 9.342 1.00 95.62 156 ILE A N 1
ATOM 1246 C CA . ILE A 1 156 ? -9.707 -1.644 9.711 1.00 95.62 156 ILE A CA 1
ATOM 1247 C C . ILE A 1 156 ? -10.656 -2.723 9.226 1.00 95.62 156 ILE A C 1
ATOM 1249 O O . ILE A 1 156 ? -11.814 -2.767 9.642 1.00 95.62 156 ILE A O 1
ATOM 1253 N N . PHE A 1 157 ? -10.146 -3.598 8.370 1.00 95.44 157 PHE A N 1
ATOM 1254 C CA . PHE A 1 157 ? -10.858 -4.770 7.889 1.00 95.44 157 PHE A CA 1
ATOM 1255 C C . PHE A 1 157 ? -10.256 -6.045 8.472 1.00 95.44 157 PHE A C 1
ATOM 1257 O O . PHE A 1 157 ? -9.042 -6.153 8.662 1.00 95.44 157 PHE A O 1
ATOM 1264 N N . ARG A 1 158 ? -11.111 -7.040 8.703 1.00 94.19 158 ARG A N 1
ATOM 1265 C CA . ARG A 1 158 ? -10.713 -8.422 8.969 1.00 94.19 158 ARG A CA 1
ATOM 1266 C C . ARG A 1 158 ? -11.166 -9.329 7.837 1.00 94.19 158 ARG A C 1
ATOM 1268 O O . ARG A 1 158 ? -12.216 -9.129 7.230 1.00 94.19 158 ARG A O 1
ATOM 1275 N N . SER A 1 159 ? -10.344 -10.336 7.583 1.00 91.62 159 SER A N 1
ATOM 1276 C CA . SER A 1 159 ? -10.585 -11.389 6.607 1.00 91.62 159 SER A CA 1
ATOM 1277 C C . SER A 1 159 ? -10.601 -12.730 7.319 1.00 91.62 159 SER A C 1
ATOM 1279 O O . SER A 1 159 ? -9.830 -12.935 8.251 1.00 91.62 159 SER A O 1
ATOM 1281 N N . ALA A 1 160 ? -11.440 -13.655 6.862 1.00 90.50 160 ALA A N 1
ATOM 1282 C CA . ALA A 1 160 ? -11.399 -15.035 7.340 1.00 90.50 160 ALA A CA 1
ATOM 1283 C C . ALA A 1 160 ? -10.125 -15.776 6.886 1.00 90.50 160 ALA A C 1
ATOM 1285 O O . ALA A 1 160 ? -9.758 -16.782 7.485 1.00 90.50 160 ALA A O 1
ATOM 1286 N N . LEU A 1 161 ? -9.448 -15.278 5.843 1.00 89.31 161 LEU A N 1
ATOM 1287 C CA . LEU A 1 161 ? -8.247 -15.894 5.268 1.00 89.31 161 LEU A CA 1
ATOM 1288 C C . LEU A 1 161 ? -6.950 -15.447 5.954 1.00 89.31 161 LEU A C 1
ATOM 1290 O O . LEU A 1 161 ? -5.915 -16.077 5.769 1.00 89.31 161 LEU A O 1
ATOM 1294 N N . MET A 1 162 ? -6.976 -14.348 6.711 1.00 88.81 162 MET A N 1
ATOM 1295 C CA . MET A 1 162 ? -5.776 -13.723 7.271 1.00 88.81 162 MET A CA 1
ATOM 1296 C C . MET A 1 162 ? -5.937 -13.498 8.769 1.00 88.81 162 MET A C 1
ATOM 1298 O O . MET A 1 162 ? -6.966 -13.018 9.233 1.00 88.81 162 MET A O 1
ATOM 1302 N N . THR A 1 163 ? -4.882 -13.7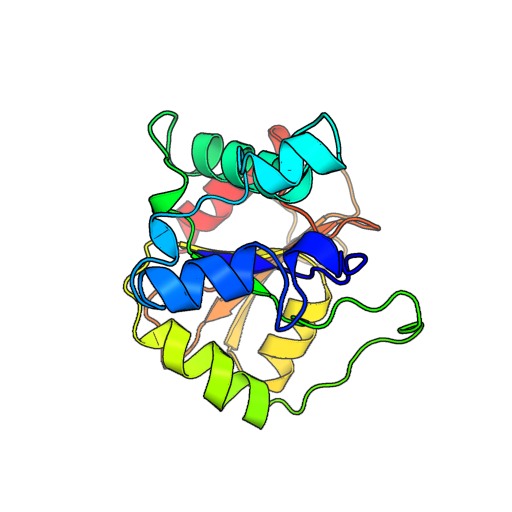80 9.530 1.00 87.69 163 THR A N 1
ATOM 1303 C CA . THR A 1 163 ? -4.858 -13.526 10.978 1.00 87.69 163 THR A CA 1
ATOM 1304 C C . THR A 1 163 ? -4.580 -12.063 11.316 1.00 87.69 163 THR A C 1
ATOM 1306 O O . THR A 1 163 ? -4.967 -11.589 12.381 1.00 87.69 163 THR A O 1
ATOM 1309 N N . VAL A 1 164 ? -3.921 -11.336 10.412 1.00 90.00 164 VAL A N 1
ATOM 1310 C CA . VAL A 1 164 ? -3.540 -9.934 10.600 1.00 90.00 164 VAL A CA 1
ATOM 1311 C C . VAL A 1 164 ? -4.603 -9.012 9.998 1.00 90.00 164 VAL A C 1
ATOM 1313 O O . VAL A 1 164 ? -5.024 -9.239 8.861 1.00 90.00 164 VAL A O 1
ATOM 1316 N N . PRO A 1 165 ? -5.035 -7.956 10.716 1.00 92.50 165 PRO A N 1
ATOM 1317 C CA . PRO A 1 165 ? -5.985 -6.992 10.179 1.00 92.50 165 PRO A CA 1
ATOM 1318 C C . PRO A 1 165 ? -5.384 -6.180 9.026 1.00 92.50 165 PRO A C 1
ATOM 1320 O O . PRO A 1 165 ? -4.183 -5.898 8.977 1.00 92.50 165 PRO A O 1
ATOM 1323 N N . ILE A 1 166 ? -6.253 -5.753 8.115 1.00 93.62 166 ILE A N 1
ATOM 1324 C CA . ILE A 1 166 ? -5.898 -4.908 6.977 1.00 93.62 166 ILE A CA 1
ATOM 1325 C C . ILE A 1 166 ? -6.243 -3.469 7.319 1.00 93.62 166 ILE A C 1
ATOM 1327 O O . ILE A 1 166 ? -7.395 -3.142 7.601 1.00 93.62 166 ILE A O 1
ATOM 1331 N N . ILE A 1 167 ? -5.237 -2.601 7.268 1.00 94.81 167 ILE A N 1
ATOM 1332 C CA . ILE A 1 167 ? -5.370 -1.198 7.644 1.00 94.81 167 ILE A CA 1
ATOM 1333 C C . ILE A 1 167 ? -5.383 -0.354 6.380 1.00 94.81 167 ILE A C 1
ATOM 1335 O O . ILE A 1 167 ? -4.354 -0.155 5.732 1.00 94.81 167 ILE A O 1
ATOM 1339 N N . VAL A 1 168 ? -6.552 0.169 6.037 1.00 94.69 168 VAL A N 1
ATOM 1340 C CA . VAL A 1 168 ? -6.735 1.074 4.906 1.00 94.69 168 VAL A CA 1
ATOM 1341 C C . VAL A 1 168 ? -6.591 2.504 5.397 1.00 94.69 168 VAL A C 1
ATOM 1343 O O . VAL A 1 168 ? -7.233 2.895 6.365 1.00 94.69 168 VAL A O 1
ATOM 1346 N N . SER A 1 169 ? -5.764 3.309 4.737 1.00 93.75 169 SER A N 1
ATOM 1347 C CA . SER A 1 169 ? -5.566 4.713 5.102 1.00 93.75 169 SER A CA 1
ATOM 1348 C C . SER A 1 169 ? -5.485 5.592 3.864 1.00 93.75 169 SER A C 1
ATOM 1350 O O . SER A 1 169 ? -4.720 5.315 2.941 1.00 93.75 169 SER A O 1
ATOM 1352 N N . TRP A 1 170 ? -6.205 6.710 3.863 1.00 92.62 170 TRP A N 1
ATOM 1353 C CA . TRP A 1 170 ? -6.097 7.715 2.804 1.00 92.62 170 TRP A CA 1
ATOM 1354 C C . TRP A 1 170 ? -6.345 9.117 3.323 1.00 92.62 170 TRP A C 1
ATOM 1356 O O . TRP A 1 170 ? -6.989 9.326 4.348 1.00 92.62 170 TRP A O 1
ATOM 1366 N N . GLN A 1 171 ? -5.831 10.087 2.579 1.00 90.38 171 GLN A N 1
ATOM 1367 C CA . GLN A 1 171 ? -5.989 11.500 2.877 1.00 90.38 171 GLN A CA 1
ATOM 1368 C C . GLN A 1 171 ? -6.639 12.184 1.676 1.00 90.38 171 GLN A C 1
ATOM 1370 O O . GLN A 1 171 ? -6.566 11.683 0.549 1.00 90.38 171 GLN A O 1
ATOM 1375 N N . GLN A 1 172 ? -7.291 13.322 1.891 1.00 85.81 172 GLN A N 1
ATOM 1376 C CA . GLN A 1 172 ? -7.876 14.079 0.789 1.00 85.81 172 GLN A CA 1
ATOM 1377 C C . GLN A 1 172 ? -6.792 14.439 -0.242 1.00 85.81 172 GLN A C 1
ATOM 1379 O O . GLN A 1 172 ? -5.785 15.057 0.091 1.00 85.81 172 GLN A O 1
ATOM 1384 N N . GLY A 1 173 ? -6.978 13.997 -1.490 1.00 82.38 173 GLY A N 1
ATOM 1385 C CA . GLY A 1 173 ? -6.024 14.225 -2.582 1.00 82.38 173 GLY A CA 1
ATOM 1386 C C . GLY A 1 173 ? -4.710 13.436 -2.496 1.00 82.38 173 GLY A C 1
ATOM 1387 O O . GLY A 1 173 ? -3.834 13.654 -3.328 1.00 82.38 173 GLY A O 1
ATOM 1388 N N . TYR A 1 174 ? -4.546 12.520 -1.533 1.00 82.75 174 TYR A N 1
ATOM 1389 C CA . TYR A 1 174 ? -3.292 11.789 -1.350 1.00 82.75 174 TYR A CA 1
ATOM 1390 C C . TYR A 1 174 ? -3.506 10.308 -1.005 1.00 82.75 174 TYR A C 1
ATOM 1392 O O . TYR A 1 174 ? -4.173 9.948 -0.033 1.00 82.75 174 TYR A O 1
ATOM 1400 N N . ALA A 1 175 ? -2.893 9.444 -1.815 1.00 80.31 175 ALA A N 1
ATOM 1401 C CA . ALA A 1 175 ? -2.988 7.985 -1.729 1.00 80.31 175 ALA A CA 1
ATOM 1402 C C . ALA A 1 175 ? -1.714 7.319 -1.173 1.00 80.31 175 ALA A C 1
ATOM 1404 O O . ALA A 1 175 ? -1.541 6.115 -1.316 1.00 80.31 175 ALA A O 1
ATOM 1405 N N . GLY A 1 176 ? -0.801 8.093 -0.579 1.00 85.44 176 GLY A N 1
ATOM 1406 C CA . GLY A 1 176 ? 0.432 7.573 0.013 1.00 85.44 176 GLY A CA 1
ATOM 1407 C C . GLY A 1 176 ? 0.360 7.381 1.534 1.00 85.44 176 GLY A C 1
ATOM 1408 O O . GLY A 1 176 ? -0.634 7.744 2.175 1.00 85.44 176 GLY A O 1
ATOM 1409 N N . PRO A 1 177 ? 1.432 6.836 2.136 1.00 89.31 177 PRO A N 1
ATOM 1410 C CA . PRO A 1 177 ? 1.512 6.628 3.576 1.00 89.31 177 PRO A CA 1
ATOM 1411 C C . PRO A 1 177 ? 1.481 7.951 4.358 1.00 89.31 177 PRO A C 1
ATOM 1413 O O . PRO A 1 177 ? 1.954 8.980 3.872 1.00 89.31 177 PRO A O 1
ATOM 1416 N N . PRO A 1 178 ? 0.976 7.953 5.602 1.00 88.94 178 PRO A N 1
ATOM 1417 C CA . PRO A 1 178 ? 0.928 9.159 6.417 1.00 88.94 178 PRO A CA 1
ATOM 1418 C C . PRO A 1 178 ? 2.314 9.725 6.774 1.00 88.94 178 PRO A C 1
ATOM 1420 O O . PRO A 1 178 ? 3.316 9.014 6.933 1.00 88.94 178 PRO A O 1
ATOM 1423 N N . GLY A 1 179 ? 2.349 11.049 6.947 1.00 86.69 179 GLY A N 1
ATOM 1424 C CA . GLY A 1 179 ? 3.493 11.770 7.508 1.00 86.69 179 GLY A CA 1
ATOM 1425 C C . GLY A 1 179 ? 3.714 11.478 8.999 1.00 86.69 179 GLY A C 1
ATOM 1426 O O . GLY A 1 179 ? 2.933 10.769 9.633 1.00 86.69 179 GLY A O 1
ATOM 1427 N N . LYS A 1 180 ? 4.784 12.047 9.576 1.00 84.31 180 LYS A N 1
ATOM 1428 C CA . LYS A 1 180 ? 5.232 11.749 10.953 1.00 84.31 180 LYS A CA 1
ATOM 1429 C C . LYS A 1 180 ? 4.136 11.887 12.032 1.00 84.31 180 LYS A C 1
ATOM 1431 O O . LYS A 1 180 ? 3.974 10.921 12.771 1.00 84.31 180 LYS A O 1
ATOM 1436 N N . PRO A 1 181 ? 3.364 12.993 12.123 1.00 82.31 181 PRO A N 1
ATOM 1437 C CA . PRO A 1 181 ? 2.373 13.141 13.197 1.00 82.31 181 PRO A CA 1
ATOM 1438 C C . PRO A 1 181 ? 1.246 12.105 13.099 1.00 82.31 181 PRO A C 1
ATOM 1440 O O . PRO A 1 181 ? 0.908 11.437 14.069 1.00 82.31 181 PRO A O 1
ATOM 1443 N N . ARG A 1 182 ? 0.727 11.887 11.885 1.00 88.88 182 ARG A N 1
ATOM 1444 C CA . ARG A 1 182 ? -0.329 10.900 11.613 1.00 88.88 182 ARG A CA 1
ATOM 1445 C C . ARG A 1 182 ? 0.144 9.456 11.832 1.00 88.88 182 ARG A C 1
ATOM 1447 O O . ARG A 1 182 ? -0.649 8.604 12.207 1.00 88.88 182 ARG A O 1
ATOM 1454 N N . LEU A 1 183 ? 1.433 9.164 11.655 1.00 88.94 183 LEU A N 1
ATOM 1455 C CA . LEU A 1 183 ? 1.971 7.830 11.933 1.00 88.94 183 LEU A CA 1
ATOM 1456 C C . LEU A 1 183 ? 1.928 7.465 13.427 1.00 88.94 183 LEU A C 1
ATOM 1458 O O . LEU A 1 183 ? 1.697 6.304 13.747 1.00 88.94 183 LEU A O 1
ATOM 1462 N N . GLN A 1 184 ? 2.128 8.423 14.336 1.00 86.44 184 GLN A N 1
ATOM 1463 C CA . GLN A 1 184 ? 2.017 8.161 15.779 1.00 86.44 184 GLN A CA 1
ATOM 1464 C C . GLN A 1 184 ? 0.588 7.751 16.154 1.00 86.44 184 GLN A C 1
ATOM 1466 O O . GLN A 1 184 ? 0.391 6.749 16.834 1.00 86.44 184 GLN A O 1
ATOM 1471 N N . ALA A 1 185 ? -0.403 8.463 15.617 1.00 88.88 185 ALA A N 1
ATOM 1472 C CA . ALA A 1 185 ? -1.809 8.105 15.761 1.00 88.88 185 ALA A CA 1
ATOM 1473 C C . ALA A 1 185 ? -2.128 6.730 15.155 1.00 88.88 185 ALA A C 1
ATOM 1475 O O . ALA A 1 185 ? -2.815 5.922 15.772 1.00 88.88 185 ALA A O 1
ATOM 1476 N N . LEU A 1 186 ? -1.587 6.433 13.968 1.00 89.69 186 LEU A N 1
ATOM 1477 C CA . LEU A 1 186 ? -1.781 5.136 13.321 1.00 89.69 186 LEU A CA 1
ATOM 1478 C C . LEU A 1 186 ? -1.201 3.986 14.155 1.00 89.69 186 LEU A C 1
ATOM 1480 O O . LEU A 1 186 ? -1.823 2.936 14.246 1.00 89.69 186 LEU A O 1
ATOM 1484 N N . ARG A 1 187 ? -0.042 4.183 14.792 1.00 87.12 187 ARG A N 1
ATOM 1485 C CA . ARG A 1 187 ? 0.550 3.195 15.707 1.00 87.12 187 ARG A CA 1
ATOM 1486 C C . ARG A 1 187 ? -0.338 2.917 16.910 1.00 87.12 187 ARG A C 1
ATOM 1488 O O . ARG A 1 187 ? -0.599 1.755 17.184 1.00 87.12 187 ARG A O 1
ATOM 1495 N N . ALA A 1 188 ? -0.864 3.965 17.541 1.00 85.50 188 ALA A N 1
ATOM 1496 C CA . ALA A 1 188 ? -1.804 3.804 18.645 1.00 85.50 188 ALA A CA 1
ATOM 1497 C C . ALA A 1 188 ? -3.055 3.018 18.215 1.00 85.50 188 ALA A C 1
ATOM 1499 O O . ALA A 1 188 ? -3.573 2.212 18.977 1.00 85.50 188 ALA A O 1
ATOM 1500 N N . ILE A 1 189 ? -3.535 3.209 16.982 1.00 87.06 189 ILE A N 1
ATOM 1501 C CA . ILE A 1 189 ? -4.642 2.412 16.435 1.00 87.06 189 ILE A CA 1
ATOM 1502 C C . ILE A 1 189 ? -4.233 0.940 16.277 1.00 87.06 189 ILE A C 1
ATOM 1504 O O . ILE A 1 189 ? -4.978 0.067 16.696 1.00 87.06 189 ILE A O 1
ATOM 1508 N N . ILE A 1 190 ? -3.055 0.659 15.710 1.00 84.31 190 ILE A N 1
ATOM 1509 C CA . ILE A 1 190 ? -2.560 -0.715 15.502 1.00 84.31 190 ILE A CA 1
ATOM 1510 C C . ILE A 1 190 ? -2.395 -1.460 16.829 1.00 84.31 190 ILE A C 1
ATOM 1512 O O . ILE A 1 190 ? -2.788 -2.616 16.930 1.00 84.31 190 ILE A O 1
ATOM 1516 N N . GLU A 1 191 ? -1.814 -0.806 17.833 1.00 82.38 191 GLU A N 1
ATOM 1517 C CA . GLU A 1 191 ? -1.550 -1.394 19.152 1.00 82.38 191 GLU A CA 1
ATOM 1518 C C . GLU A 1 191 ? -2.835 -1.727 19.921 1.00 82.38 191 GLU A C 1
ATOM 1520 O O . GLU A 1 191 ? -2.834 -2.656 20.716 1.00 82.38 191 GLU A O 1
ATOM 1525 N N . ASN A 1 192 ? -3.933 -1.010 19.665 1.00 76.12 192 ASN A N 1
ATOM 1526 C CA . ASN A 1 192 ? -5.233 -1.281 20.284 1.00 76.12 192 ASN A CA 1
ATOM 1527 C C . ASN A 1 192 ? -6.034 -2.398 19.582 1.00 76.12 192 ASN A C 1
ATOM 1529 O O . ASN A 1 192 ? -7.106 -2.763 20.061 1.00 76.12 192 ASN A O 1
ATOM 1533 N N . GLU A 1 193 ? -5.567 -2.894 18.432 1.00 70.31 193 GLU A N 1
ATOM 1534 C CA . GLU A 1 193 ? -6.306 -3.824 17.557 1.00 70.31 193 GLU A CA 1
ATOM 1535 C C . GLU A 1 193 ? -5.606 -5.177 17.356 1.00 70.31 193 GLU A C 1
ATOM 1537 O O . GLU A 1 193 ? -6.211 -6.101 16.793 1.00 70.31 193 GLU A O 1
ATOM 1542 N N . GLY A 1 194 ? -4.340 -5.272 17.776 1.00 55.12 194 GLY A N 1
ATOM 1543 C CA . GLY A 1 194 ? -3.555 -6.507 17.851 1.00 55.12 194 GLY A CA 1
ATOM 1544 C C . GLY A 1 194 ? -3.710 -7.189 19.198 1.00 55.12 194 GLY A C 1
ATOM 1545 O O . GLY A 1 194 ? -3.735 -8.438 19.191 1.00 55.12 194 GLY A O 1
#